Protein AF-0000000087418836 (afdb_homodimer)

Organism: NCBI:txid2527985

pLDDT: mean 93.69, std 7.52, range [52.0, 98.75]

Sequence (264 aa):
MANRLEHANLTVPDIDATVRFLRTAFPEFIVRGEGIQNGDRWLHVGSDDSYIALNESSEGYSENGPLNHLGFAVDDVSAVVSRLLEAGYREGFIAPEHPHRRRKYFFDADGIEWEFVEYASGDPAQRNDYSLMANRLEHANLTVPDIDATVRFLRTAFPEFIVRGEGIQNGDRWLHVGSDDSYIALNESSEGYSENGPLNHLGFAVDDVSAVVSRLLEAGYREGFIAPEHPHRRRKYFFDADGIEWEFVEYASGDPAQRNDYSL

Radius of gyration: 17.7 Å; Cα contacts (8 Å, |Δi|>4): 591; chains: 2; bounding box: 46×46×38 Å

Nearest PDB structures (foldseek):
  2p7q-assembly4_C-2  TM=7.861E-01  e=1.962E-07  Listeria monocytogenes EGD-e
  1lqp-assembly1_B  TM=7.925E-01  e=3.488E-07  Pseudomonas aeruginosa
  5ump-assembly1_B  TM=7.050E-01  e=1.176E-07  Streptomyces sp. CB03234
  3g12-assembly1_B  TM=7.264E-01  e=8.008E-07  Bdellovibrio bacteriovorus HD100
  5ujp-assembly1_B  TM=7.322E-01  e=1.175E-06  Streptomyces sp. CB03234

Foldseek 3Di:
DDDDDAEEEDEFQDPVQVQVLVCLLPVPKDWPDWDDDPRWIWTWIGDPRHTYIYIHDPPPDDPDDDDQAEEDEDADVPSSVVSCVVVPWDWDDQDDDAPFKHKTWTATPRGHIYIYMYGNDPDPCRVVDPPD/DDDDDAEEEDEFQDPVQVQVLVCLLPVPKDWPDWDDDPRWIWTWIGDPRHTYIYIHDPPPDDPDDDDQAEEDEDADVPSSVVSCVVVPWDWDDQDDDAPFKHKTWTATPRGHIYIYMYGNDPDPCRVVDPPD

InterPro domains:
  IPR004360 Glyoxalase/fosfomycin resistance/dioxygenase domain [PF00903] (4-116)
  IPR029068 Glyoxalase/Bleomycin resistance protein/Dihydroxybiphenyl dioxygenase [G3DSA:3.10.180.10] (1-127)
  IPR029068 Glyoxalase/Bleomycin resistance protein/Dihydroxybiphenyl dioxygenase [SSF54593] (1-123)
  IPR037523 Vicinal oxygen chelate (VOC), core domain [PS51819] (4-119)

Solvent-accessible surface area (backbone atoms only — not comparable to full-atom values): 14125 Å² total; per-residue (Å²): 123,80,67,35,55,25,34,42,32,32,46,33,64,50,55,65,50,46,48,51,45,50,35,48,52,33,72,83,43,38,78,65,44,70,52,73,56,97,88,27,45,37,39,32,37,28,58,92,75,24,37,42,36,38,32,40,36,62,75,84,62,31,85,55,30,32,59,60,33,41,30,29,40,36,81,52,49,67,59,30,50,51,41,32,46,74,73,66,45,49,71,49,68,82,58,76,88,50,95,31,42,50,59,46,28,30,43,40,85,77,66,50,36,36,34,39,34,21,63,73,46,90,47,56,73,58,56,57,58,72,87,119,121,80,66,34,53,24,34,42,32,34,45,34,66,51,57,66,50,48,48,50,46,50,36,48,52,33,73,83,42,39,77,66,42,69,50,72,56,98,87,28,46,35,38,32,38,28,57,92,75,24,36,40,36,37,32,42,37,63,78,84,64,31,85,54,29,33,58,60,34,44,30,28,41,36,80,53,49,68,58,31,49,50,41,32,46,74,70,66,47,49,74,49,69,82,58,75,89,49,95,30,39,48,58,46,28,32,42,41,85,80,66,50,36,37,35,40,33,21,63,73,47,91,46,58,74,57,57,56,58,72,87,118

Structure (mmCIF, N/CA/C/O backbone):
data_AF-0000000087418836-model_v1
#
loop_
_entity.id
_entity.type
_entity.pdbx_description
1 polymer 'Glyoxalase/Bleomycin resistance protein/Dioxygenase superfamily protein'
#
loop_
_atom_site.group_PDB
_atom_site.id
_atom_site.type_symbol
_atom_site.label_atom_id
_atom_site.label_alt_id
_atom_site.label_comp_id
_atom_site.label_asym_id
_atom_site.label_entity_id
_atom_site.label_seq_id
_atom_site.pdbx_PDB_ins_code
_atom_site.Cartn_x
_atom_site.Cartn_y
_atom_site.Cartn_z
_atom_site.occupancy
_atom_site.B_iso_or_equiv
_atom_site.auth_seq_id
_atom_site.auth_comp_id
_atom_site.auth_asym_id
_atom_site.auth_atom_id
_atom_site.pdbx_PDB_model_num
ATOM 1 N N . MET A 1 1 ? 2.51 1.774 19.266 1 52 1 MET A N 1
ATOM 2 C CA . MET A 1 1 ? 2.004 1.002 18.141 1 52 1 MET A CA 1
ATOM 3 C C . MET A 1 1 ? 2.58 1.521 16.828 1 52 1 MET A C 1
ATOM 5 O O . MET A 1 1 ? 2.824 2.721 16.672 1 52 1 MET A O 1
ATOM 9 N N . ALA A 1 2 ? 3.275 0.682 16 1 64.88 2 ALA A N 1
ATOM 10 C CA . ALA A 1 2 ? 4.148 1.114 14.906 1 64.88 2 ALA A CA 1
ATOM 11 C C . ALA A 1 2 ? 3.338 1.587 13.711 1 64.88 2 ALA A C 1
ATOM 13 O O . ALA A 1 2 ? 2.301 1.004 13.383 1 64.88 2 ALA A O 1
ATOM 14 N N . ASN A 1 3 ? 3.518 2.758 13.305 1 89.94 3 ASN A N 1
ATOM 15 C CA . ASN A 1 3 ? 2.992 3.268 12.039 1 89.94 3 ASN A CA 1
ATOM 16 C C . ASN A 1 3 ? 3.174 2.262 10.906 1 89.94 3 ASN A C 1
ATOM 18 O O . ASN A 1 3 ? 4.234 1.648 10.781 1 89.94 3 ASN A O 1
ATOM 22 N N . ARG A 1 4 ? 2.102 1.957 10.227 1 94.69 4 ARG A N 1
ATOM 23 C CA . ARG A 1 4 ? 2.191 0.925 9.195 1 94.69 4 ARG A CA 1
ATOM 24 C C . ARG A 1 4 ? 1.395 1.316 7.957 1 94.69 4 ARG A C 1
ATOM 26 O O . ARG A 1 4 ? 0.357 1.974 8.062 1 94.69 4 ARG A O 1
ATOM 33 N N . LEU A 1 5 ? 1.891 0.892 6.801 1 97.94 5 LEU A N 1
ATOM 34 C CA . LEU A 1 5 ? 1.085 0.978 5.59 1 97.94 5 LEU A CA 1
ATOM 35 C C . LEU A 1 5 ? -0.162 0.107 5.703 1 97.94 5 LEU A C 1
ATOM 37 O O . LEU A 1 5 ? -0.064 -1.121 5.762 1 97.94 5 LEU A O 1
ATOM 41 N N . GLU A 1 6 ? -1.284 0.747 5.754 1 97.69 6 GLU A N 1
ATOM 42 C CA . GLU A 1 6 ? -2.52 0.029 6.059 1 97.69 6 GLU A CA 1
ATOM 43 C C . GLU A 1 6 ? -3.287 -0.312 4.785 1 97.69 6 GLU A C 1
ATOM 45 O O . GLU A 1 6 ? -3.875 -1.391 4.676 1 97.69 6 GLU A O 1
ATOM 50 N N . HIS A 1 7 ? -3.383 0.679 3.842 1 98.56 7 HIS A N 1
ATOM 51 C CA . HIS A 1 7 ? -4.199 0.426 2.66 1 98.56 7 HIS A CA 1
ATOM 52 C C . HIS A 1 7 ? -3.684 1.207 1.456 1 98.56 7 HIS A C 1
ATOM 54 O O . HIS A 1 7 ? -2.863 2.115 1.604 1 98.56 7 HIS A O 1
ATOM 60 N N . ALA A 1 8 ? -4.113 0.777 0.32 1 98.38 8 ALA A N 1
ATOM 61 C CA . ALA A 1 8 ? -4.023 1.509 -0.941 1 98.38 8 ALA A CA 1
ATOM 62 C C . ALA A 1 8 ? -5.41 1.749 -1.536 1 98.38 8 ALA A C 1
ATOM 64 O O . ALA A 1 8 ? -6.27 0.866 -1.5 1 98.38 8 ALA A O 1
ATOM 65 N N . ASN A 1 9 ? -5.574 2.938 -2 1 97.5 9 ASN A N 1
ATOM 66 C CA . ASN A 1 9 ? -6.793 3.305 -2.711 1 97.5 9 ASN A CA 1
ATOM 67 C C . ASN A 1 9 ? -6.566 3.375 -4.219 1 97.5 9 ASN A C 1
ATOM 69 O O . ASN A 1 9 ? -5.695 4.113 -4.684 1 97.5 9 ASN A O 1
ATOM 73 N N . LEU A 1 10 ? -7.367 2.6 -4.941 1 96.56 10 LEU A N 1
ATOM 74 C CA . LEU A 1 10 ? -7.188 2.471 -6.383 1 96.56 10 LEU A CA 1
ATOM 75 C C . LEU A 1 10 ? -8.484 2.785 -7.121 1 96.56 10 LEU A C 1
ATOM 77 O O . LEU A 1 10 ? -9.578 2.506 -6.617 1 96.56 10 LEU A O 1
ATOM 81 N N . THR A 1 11 ? -8.328 3.32 -8.305 1 95.31 11 THR A N 1
ATOM 82 C CA . THR A 1 11 ? -9.414 3.361 -9.273 1 95.31 11 THR A CA 1
ATOM 83 C C . THR A 1 11 ? -9.211 2.307 -10.359 1 95.31 11 THR A C 1
ATOM 85 O O . THR A 1 11 ? -8.156 2.252 -10.992 1 95.31 11 THR A O 1
ATOM 88 N N . VAL A 1 12 ? -10.211 1.487 -10.531 1 95.38 12 VAL A N 1
ATOM 89 C CA . VAL A 1 12 ? -10.109 0.379 -11.477 1 95.38 12 VAL A CA 1
ATOM 90 C C . VAL A 1 12 ? -11.328 0.361 -12.391 1 95.38 12 VAL A C 1
ATOM 92 O O . VAL A 1 12 ? -12.383 0.887 -12.039 1 95.38 12 VAL A O 1
ATOM 95 N N . PRO A 1 13 ? -11.172 -0.252 -13.594 1 94.25 13 PRO A N 1
ATOM 96 C CA . PRO A 1 13 ? -12.328 -0.319 -14.484 1 94.25 13 PRO A CA 1
ATOM 97 C C . PRO A 1 13 ? -13.391 -1.304 -14.008 1 94.25 13 PRO A C 1
ATOM 99 O O . PRO A 1 13 ? -14.578 -1.111 -14.266 1 94.25 13 PRO A O 1
ATOM 102 N N . ASP A 1 14 ? -13.031 -2.383 -13.328 1 95.88 14 ASP A N 1
ATOM 103 C CA . ASP A 1 14 ? -13.938 -3.43 -12.859 1 95.88 14 ASP A CA 1
ATOM 104 C C . ASP A 1 14 ? -13.586 -3.861 -11.438 1 95.88 14 ASP A C 1
ATOM 106 O O . ASP A 1 14 ? -12.719 -4.719 -11.234 1 95.88 14 ASP A O 1
ATOM 110 N N . ILE A 1 15 ? -14.336 -3.4 -10.469 1 97.5 15 ILE A N 1
ATOM 111 C CA . ILE A 1 15 ? -14.07 -3.668 -9.055 1 97.5 15 ILE A CA 1
ATOM 112 C C . ILE A 1 15 ? -14.164 -5.168 -8.789 1 97.5 15 ILE A C 1
ATOM 114 O O . ILE A 1 15 ? -13.328 -5.734 -8.086 1 97.5 15 ILE A O 1
ATOM 118 N N . ASP A 1 16 ? -15.156 -5.777 -9.383 1 98.06 16 ASP A N 1
ATOM 119 C CA . ASP A 1 16 ? -15.398 -7.191 -9.102 1 98.06 16 ASP A CA 1
ATOM 120 C C . ASP A 1 16 ? -14.227 -8.047 -9.57 1 98.06 16 ASP A C 1
ATOM 122 O O . ASP A 1 16 ? -13.898 -9.062 -8.945 1 98.06 16 ASP A O 1
ATOM 126 N N . ALA A 1 17 ? -13.641 -7.641 -10.648 1 97.5 17 ALA A N 1
ATOM 127 C CA . ALA A 1 17 ? -12.477 -8.367 -11.148 1 97.5 17 ALA A CA 1
ATOM 128 C C . ALA A 1 17 ? -11.32 -8.32 -10.156 1 97.5 17 ALA A C 1
ATOM 130 O O . ALA A 1 17 ? -10.695 -9.336 -9.875 1 97.5 17 ALA A O 1
ATOM 131 N N . THR A 1 18 ? -11.039 -7.129 -9.609 1 97.75 18 THR A N 1
ATOM 132 C CA . THR A 1 18 ? -9.945 -6.98 -8.648 1 97.75 18 THR A CA 1
ATOM 133 C C . THR A 1 18 ? -10.281 -7.688 -7.34 1 97.75 18 THR A C 1
ATOM 135 O O . THR A 1 18 ? -9.414 -8.336 -6.742 1 97.75 18 THR A O 1
ATOM 138 N N .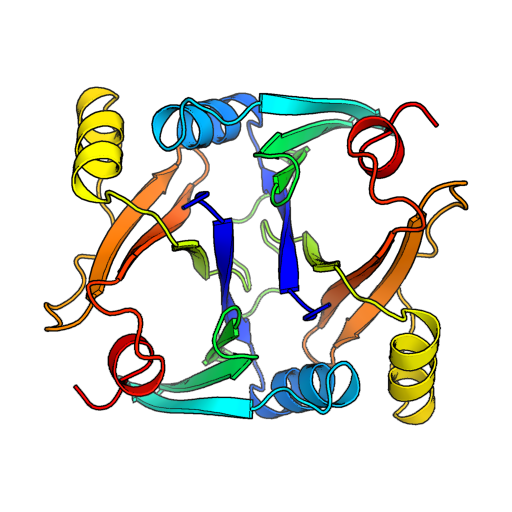 VAL A 1 19 ? -11.492 -7.629 -6.938 1 98.56 19 VAL A N 1
ATOM 139 C CA . VAL A 1 19 ? -11.93 -8.312 -5.723 1 98.56 19 VAL A CA 1
ATOM 140 C C . VAL A 1 19 ? -11.758 -9.82 -5.891 1 98.56 19 VAL A C 1
ATOM 142 O O . VAL A 1 19 ? -11.266 -10.5 -4.984 1 98.56 19 VAL A O 1
ATOM 145 N N . ARG A 1 20 ? -12.188 -10.336 -7.039 1 98.5 20 ARG A N 1
ATOM 146 C CA . ARG A 1 20 ? -12.039 -11.758 -7.305 1 98.5 20 ARG A CA 1
ATOM 147 C C . ARG A 1 20 ? -10.578 -12.188 -7.223 1 98.5 20 ARG A C 1
ATOM 149 O O . ARG A 1 20 ? -10.258 -13.227 -6.641 1 98.5 20 ARG A O 1
ATOM 156 N N . PHE A 1 21 ? -9.742 -11.398 -7.789 1 98.75 21 PHE A N 1
ATOM 157 C CA . PHE A 1 21 ? -8.312 -11.688 -7.727 1 98.75 21 PHE A CA 1
ATOM 158 C C . PHE A 1 21 ? -7.836 -11.758 -6.281 1 98.75 21 PHE A C 1
ATOM 160 O O . PHE A 1 21 ? -7.199 -12.727 -5.879 1 98.75 21 PHE A O 1
ATOM 167 N N . LEU A 1 22 ? -8.133 -10.711 -5.543 1 98.62 22 LEU A N 1
ATOM 168 C CA . LEU A 1 22 ? -7.641 -10.602 -4.172 1 98.62 22 LEU A CA 1
ATOM 169 C C . LEU A 1 22 ? -8.188 -11.727 -3.305 1 98.62 22 LEU A C 1
ATOM 171 O O . LEU A 1 22 ? -7.465 -12.305 -2.492 1 98.62 22 LEU A O 1
ATOM 175 N N . ARG A 1 23 ? -9.422 -12.078 -3.516 1 98.44 23 ARG A N 1
ATOM 176 C CA . ARG A 1 23 ? -10.016 -13.125 -2.689 1 98.44 23 ARG A CA 1
ATOM 177 C C . ARG A 1 23 ? -9.562 -14.508 -3.148 1 98.44 23 ARG A C 1
ATOM 179 O O . ARG A 1 23 ? -9.68 -15.484 -2.406 1 98.44 23 ARG A O 1
ATOM 186 N N . THR A 1 24 ? -9.172 -14.656 -4.387 1 98.62 24 THR A N 1
ATOM 187 C CA . THR A 1 24 ? -8.5 -15.883 -4.812 1 98.62 24 THR A CA 1
ATOM 188 C C . THR A 1 24 ? -7.16 -16.031 -4.105 1 98.62 24 THR A C 1
ATOM 190 O O . THR A 1 24 ? -6.84 -17.109 -3.6 1 98.62 24 THR A O 1
ATOM 193 N N . ALA A 1 25 ? -6.398 -14.953 -4.023 1 98.44 25 ALA A N 1
ATOM 194 C CA . ALA A 1 25 ? -5.105 -14.969 -3.344 1 98.44 25 ALA A CA 1
ATOM 195 C C . ALA A 1 25 ? -5.277 -15.164 -1.841 1 98.44 25 ALA A C 1
ATOM 197 O O . ALA A 1 25 ? -4.5 -15.891 -1.211 1 98.44 25 ALA A O 1
ATOM 198 N N . PHE A 1 26 ? -6.309 -14.469 -1.331 1 98.12 26 PHE A N 1
ATOM 199 C CA . PHE A 1 26 ? -6.578 -14.461 0.101 1 98.12 26 PHE A CA 1
ATOM 200 C C . PHE A 1 26 ? -8.031 -14.836 0.382 1 98.12 26 PHE A C 1
ATOM 202 O O . PHE A 1 26 ? -8.867 -13.969 0.618 1 98.12 26 PHE A O 1
ATOM 209 N N . PRO A 1 27 ? -8.289 -16.109 0.544 1 97.69 27 PRO A N 1
ATOM 210 C CA . PRO A 1 27 ? -9.68 -16.531 0.764 1 97.69 27 PRO A CA 1
ATOM 211 C C . PRO A 1 27 ? -10.266 -15.977 2.061 1 97.69 27 PRO A C 1
ATOM 213 O O . PRO A 1 27 ? -11.484 -15.93 2.215 1 97.69 27 PRO A O 1
ATOM 216 N N . GLU A 1 28 ? -9.445 -15.531 2.943 1 96.44 28 GLU A N 1
ATOM 217 C CA . GLU A 1 28 ? -9.906 -15.023 4.23 1 96.44 28 GLU A CA 1
ATOM 218 C C . GLU A 1 28 ? -10.328 -13.562 4.125 1 96.44 28 GLU A C 1
ATOM 220 O O . GLU A 1 28 ? -10.938 -13.016 5.047 1 96.44 28 GLU A O 1
ATOM 225 N N . PHE A 1 29 ? -9.992 -12.898 3.004 1 97.5 29 PHE A N 1
ATOM 226 C CA . PHE A 1 29 ? -10.383 -11.508 2.834 1 97.5 29 PHE A CA 1
ATOM 227 C C . PHE A 1 29 ? -11.898 -11.367 2.75 1 97.5 29 PHE A C 1
ATOM 229 O O . PHE A 1 29 ? -12.57 -12.195 2.135 1 97.5 29 PHE A O 1
ATOM 236 N N . ILE A 1 30 ? -12.344 -10.266 3.328 1 96.69 30 ILE A N 1
ATOM 237 C CA . ILE A 1 30 ? -13.773 -9.969 3.295 1 96.69 30 ILE A CA 1
ATOM 238 C C . ILE A 1 30 ? -14 -8.57 2.729 1 96.69 30 ILE A C 1
ATOM 240 O O . ILE A 1 30 ? -13.094 -7.734 2.738 1 96.69 30 ILE A O 1
ATOM 244 N N . VAL A 1 31 ? -15.219 -8.383 2.186 1 96.62 31 VAL A N 1
ATOM 245 C CA . VAL A 1 31 ? -15.656 -7.023 1.892 1 96.62 31 VAL A CA 1
ATOM 246 C C . VAL A 1 31 ? -16.047 -6.312 3.186 1 96.62 31 VAL A C 1
ATOM 248 O O . VAL A 1 31 ? -17.016 -6.703 3.848 1 96.62 31 VAL A O 1
ATOM 251 N N . ARG A 1 32 ? -15.312 -5.328 3.488 1 96.12 32 ARG A N 1
ATOM 252 C CA . ARG A 1 32 ? -15.516 -4.586 4.73 1 96.12 32 ARG A CA 1
ATOM 253 C C . ARG A 1 32 ? -16.656 -3.594 4.598 1 96.12 32 ARG A C 1
ATOM 255 O O . ARG A 1 32 ? -17.328 -3.271 5.582 1 96.12 32 ARG A O 1
ATOM 262 N N . GLY A 1 33 ? -16.766 -3.062 3.484 1 95.38 33 GLY A N 1
ATOM 263 C CA . GLY A 1 33 ? -17.766 -2.049 3.156 1 95.38 33 GLY A CA 1
ATOM 264 C C . GLY A 1 33 ? -17.812 -1.729 1.674 1 95.38 33 GLY A C 1
ATOM 265 O O . GLY A 1 33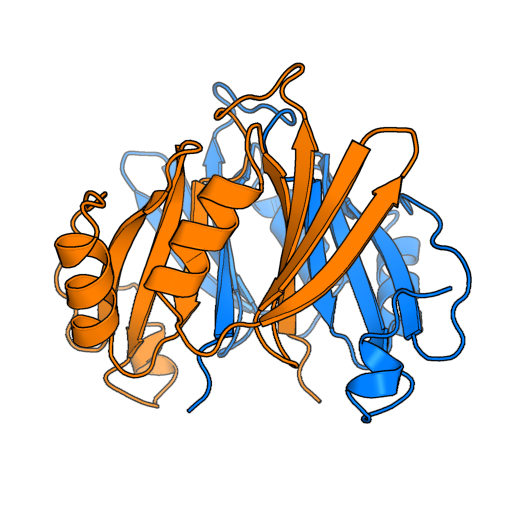 ? -16.859 -1.976 0.943 1 95.38 33 GLY A O 1
ATOM 266 N N . GLU A 1 34 ? -18.953 -1.302 1.247 1 96.69 34 GLU A N 1
ATOM 267 C CA . GLU A 1 34 ? -19.172 -0.917 -0.145 1 96.69 34 GLU A CA 1
ATOM 268 C C . GLU A 1 34 ? -20.328 0.059 -0.277 1 96.69 34 GLU A C 1
ATOM 270 O O . GLU A 1 34 ? -21.125 0.219 0.655 1 96.69 34 GLU A O 1
ATOM 275 N N . GLY A 1 35 ? -20.281 0.743 -1.403 1 95.94 35 GLY A N 1
ATOM 276 C CA . GLY A 1 35 ? -21.359 1.695 -1.649 1 95.94 35 GLY A CA 1
ATOM 277 C C . GLY A 1 35 ? -21.203 2.449 -2.955 1 95.94 35 GLY A C 1
ATOM 278 O O . GLY A 1 35 ? -20.453 2.021 -3.838 1 95.94 35 GLY A O 1
ATOM 279 N N . ILE A 1 36 ? -22.125 3.418 -3.098 1 94.06 36 ILE A N 1
ATOM 280 C CA . ILE A 1 36 ? -22.094 4.332 -4.234 1 94.06 36 ILE A CA 1
ATOM 281 C C . ILE A 1 36 ? -21.906 5.766 -3.742 1 94.06 36 ILE A C 1
ATOM 283 O O . ILE A 1 36 ? -22.547 6.18 -2.768 1 94.06 36 ILE A O 1
ATOM 287 N N . GLN A 1 37 ? -20.922 6.402 -4.297 1 87 37 GLN A N 1
ATOM 288 C CA . GLN A 1 37 ? -20.688 7.816 -4.023 1 87 37 GLN A CA 1
ATOM 289 C C . GLN A 1 37 ? -20.594 8.617 -5.316 1 87 37 GLN A C 1
ATOM 291 O O . GLN A 1 37 ? -19.75 8.328 -6.168 1 87 37 GLN A O 1
ATOM 296 N N . ASN A 1 38 ? -21.391 9.625 -5.469 1 87.19 38 ASN A N 1
ATOM 297 C CA . ASN A 1 38 ? -21.438 10.461 -6.664 1 87.19 38 ASN A CA 1
ATOM 298 C C . ASN A 1 38 ? -21.578 9.617 -7.93 1 87.19 38 ASN A C 1
ATOM 300 O O . ASN A 1 38 ? -20.891 9.859 -8.922 1 87.19 38 ASN A O 1
ATOM 304 N N . GLY A 1 39 ? -22.281 8.477 -7.852 1 88.06 39 GLY A N 1
ATOM 305 C CA . GLY A 1 39 ? -22.578 7.633 -9 1 88.06 39 GLY A CA 1
ATOM 306 C C . GLY A 1 39 ? -21.531 6.547 -9.227 1 88.06 39 GLY A C 1
ATOM 307 O O . GLY A 1 39 ? -21.719 5.672 -10.078 1 88.06 39 GLY A O 1
ATOM 308 N N . ASP A 1 40 ? -20.516 6.637 -8.453 1 91.06 40 ASP A N 1
ATOM 309 C CA . ASP A 1 40 ? -19.453 5.66 -8.648 1 91.06 40 ASP A CA 1
ATOM 310 C C . ASP A 1 40 ? -19.438 4.629 -7.523 1 91.06 40 ASP A C 1
ATOM 312 O O . ASP A 1 40 ? -19.594 4.98 -6.352 1 91.06 40 ASP A O 1
ATOM 316 N N . ARG A 1 41 ? -19.281 3.422 -7.895 1 96.69 41 ARG A N 1
ATOM 317 C CA . ARG A 1 41 ? -19.203 2.324 -6.934 1 96.69 41 ARG A CA 1
ATOM 318 C C . ARG A 1 41 ? -17.859 2.322 -6.219 1 96.69 41 ARG A C 1
ATOM 320 O O . ARG A 1 41 ? -16.812 2.549 -6.844 1 96.69 41 ARG A O 1
ATOM 327 N N . TRP A 1 42 ? -17.875 2.076 -4.91 1 97.44 42 TRP A N 1
ATOM 328 C CA . TRP A 1 42 ? -16.656 1.86 -4.145 1 97.44 42 TRP A CA 1
ATOM 329 C C . TRP A 1 42 ? -16.781 0.619 -3.266 1 97.44 42 TRP A C 1
ATOM 331 O O . TRP A 1 42 ? -17.891 0.182 -2.945 1 97.44 42 TRP A O 1
ATOM 341 N N . LEU A 1 43 ? -15.641 0.023 -2.934 1 98 43 LEU A N 1
ATOM 342 C CA . LEU A 1 43 ? -15.594 -1.199 -2.139 1 98 43 LEU A CA 1
ATOM 343 C C . LEU A 1 43 ? -14.258 -1.342 -1.427 1 98 43 LEU A C 1
ATOM 345 O O . LEU A 1 43 ? -13.203 -1.081 -2.018 1 98 43 LEU A O 1
ATOM 349 N N . HIS A 1 44 ? -14.305 -1.647 -0.09 1 98.38 44 HIS A N 1
ATOM 350 C CA . HIS A 1 44 ? -13.109 -2 0.675 1 98.38 44 HIS A CA 1
ATOM 351 C C . HIS A 1 44 ? -13.039 -3.504 0.922 1 98.38 44 HIS A C 1
ATOM 353 O O . HIS A 1 44 ? -13.984 -4.098 1.443 1 98.38 44 HIS A O 1
ATOM 359 N N . VAL A 1 45 ? -11.914 -4.086 0.526 1 98.44 45 VAL A N 1
ATOM 360 C CA . VAL A 1 45 ? -11.766 -5.531 0.674 1 98.44 45 VAL A CA 1
ATOM 361 C C . VAL A 1 45 ? -10.445 -5.84 1.387 1 98.44 45 VAL A C 1
ATOM 363 O O . VAL A 1 45 ? -9.414 -5.246 1.081 1 98.44 45 VAL A O 1
ATOM 366 N N . GLY A 1 46 ? -10.438 -6.688 2.332 1 97.56 46 GLY A N 1
ATOM 367 C CA . GLY A 1 46 ? -9.242 -7.066 3.068 1 97.56 46 GLY A CA 1
ATOM 368 C C . GLY A 1 46 ? -9.539 -7.668 4.426 1 97.56 46 GLY A C 1
ATOM 369 O O . GLY A 1 46 ? -10.539 -8.367 4.59 1 97.56 46 GLY A O 1
ATOM 370 N N . SER A 1 47 ? -8.609 -7.562 5.324 1 96.25 47 SER A N 1
ATOM 371 C CA . SER A 1 47 ? -8.75 -7.984 6.715 1 96.25 47 SER A CA 1
ATOM 372 C C . SER A 1 47 ? -9.109 -6.805 7.613 1 96.25 47 SER A C 1
ATOM 374 O O . SER A 1 47 ? -9.398 -5.711 7.125 1 96.25 47 SER A O 1
ATOM 376 N N . ASP A 1 48 ? -9.125 -7.043 8.906 1 93.62 48 ASP A N 1
ATOM 377 C CA . ASP A 1 48 ? -9.391 -5.965 9.852 1 93.62 48 ASP A CA 1
ATOM 378 C C . ASP A 1 48 ? -8.219 -4.98 9.898 1 93.62 48 ASP A C 1
ATOM 380 O O . ASP A 1 48 ? -8.398 -3.814 10.258 1 93.62 48 ASP A O 1
ATOM 384 N N . ASP A 1 49 ? -7.078 -5.43 9.453 1 91.38 49 ASP A N 1
ATOM 385 C CA . ASP A 1 49 ? -5.871 -4.648 9.711 1 91.38 49 ASP A CA 1
ATOM 386 C C . ASP A 1 49 ? -5.324 -4.039 8.422 1 91.38 49 ASP A C 1
ATOM 388 O O . ASP A 1 49 ? -4.531 -3.098 8.461 1 91.38 49 ASP A O 1
ATOM 392 N N . SER A 1 50 ? -5.637 -4.613 7.332 1 95.44 50 SER A N 1
ATOM 393 C CA . SER A 1 50 ? -5.184 -4.145 6.027 1 95.44 50 SER A CA 1
ATOM 394 C C . SER A 1 50 ? -6.246 -4.371 4.957 1 95.44 50 SER A C 1
ATOM 396 O O . SER A 1 50 ? -6.938 -5.395 4.969 1 95.44 50 SER A O 1
ATOM 398 N N . TYR A 1 51 ? -6.32 -3.385 4.02 1 97.81 51 TYR A N 1
ATOM 399 C CA . TYR A 1 51 ? -7.348 -3.527 2.994 1 97.81 51 TYR A CA 1
ATOM 400 C C . TYR A 1 51 ? -6.969 -2.758 1.734 1 97.81 51 TYR A C 1
ATOM 402 O O . TYR A 1 51 ? -6.02 -1.971 1.742 1 97.81 51 TYR A O 1
ATOM 410 N N . ILE A 1 52 ? -7.617 -3.102 0.691 1 98.69 52 ILE A N 1
ATOM 411 C CA . ILE A 1 52 ? -7.574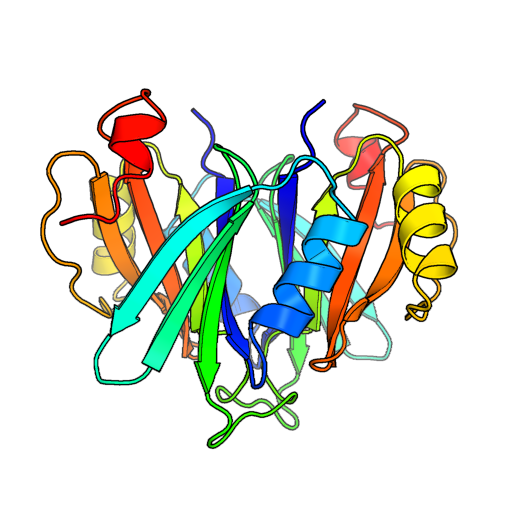 -2.367 -0.568 1 98.69 52 ILE A CA 1
ATOM 412 C C . ILE A 1 52 ? -8.898 -1.647 -0.792 1 98.69 52 ILE A C 1
ATOM 414 O O . ILE A 1 52 ? -9.969 -2.264 -0.726 1 98.69 52 ILE A O 1
ATOM 418 N N . ALA A 1 53 ? -8.797 -0.323 -0.927 1 98.44 53 ALA A N 1
ATOM 419 C CA . ALA A 1 53 ? -9.953 0.493 -1.29 1 98.44 53 ALA A CA 1
ATOM 420 C C . ALA A 1 53 ? -10.062 0.644 -2.805 1 98.44 53 ALA A C 1
ATOM 422 O O . ALA A 1 53 ? -9.094 1.026 -3.469 1 98.44 53 ALA A O 1
ATOM 423 N N . LEU A 1 54 ? -11.234 0.356 -3.33 1 97.62 54 LEU A N 1
ATOM 424 C CA . LEU A 1 54 ? -11.438 0.363 -4.773 1 97.62 54 LEU A CA 1
ATOM 425 C C . LEU A 1 54 ? -12.539 1.339 -5.16 1 97.62 54 LEU A C 1
ATOM 427 O O . LEU A 1 54 ? -13.586 1.388 -4.512 1 97.62 54 LEU A O 1
ATOM 431 N N . ASN A 1 55 ? -12.234 2.092 -6.125 1 96.31 55 ASN A N 1
ATOM 432 C CA . ASN A 1 55 ? -13.211 2.934 -6.812 1 96.31 55 ASN A CA 1
ATOM 433 C C . ASN A 1 55 ? -13.375 2.523 -8.273 1 96.31 55 ASN A C 1
ATOM 435 O O . ASN A 1 55 ? -12.383 2.258 -8.961 1 96.31 55 ASN A O 1
ATOM 439 N N . GLU A 1 56 ? -14.641 2.502 -8.719 1 95.44 56 GLU A N 1
ATOM 440 C CA . GLU A 1 56 ? -14.891 2.035 -10.078 1 95.44 56 GLU A CA 1
ATOM 441 C C . GLU A 1 56 ? -14.992 3.205 -11.055 1 95.44 56 GLU A C 1
ATOM 443 O O . GLU A 1 56 ? -15.844 4.078 -10.891 1 95.44 56 GLU A O 1
ATOM 448 N N . SER A 1 57 ? -14.109 3.154 -11.945 1 91.12 57 SER A N 1
ATOM 449 C CA . SER A 1 57 ? -14.18 4.102 -13.055 1 91.12 57 SER A CA 1
ATOM 450 C C . SER A 1 57 ? -13.383 3.602 -14.258 1 91.12 57 SER A C 1
ATOM 452 O O . SER A 1 57 ? -12.25 3.131 -14.109 1 91.12 57 SER A O 1
ATOM 454 N N . SER A 1 58 ? -14.078 3.686 -15.32 1 77.38 58 SER A N 1
ATOM 455 C CA . SER A 1 58 ? -13.344 3.35 -16.531 1 77.38 58 SER A CA 1
ATOM 456 C C . SER A 1 58 ? -12.805 4.602 -17.219 1 77.38 58 SER A C 1
ATOM 458 O O . SER A 1 58 ? -11.938 4.516 -18.094 1 77.38 58 SER A O 1
ATOM 460 N N . GLU A 1 59 ? -13.305 5.66 -16.828 1 77.25 59 GLU A N 1
ATOM 461 C CA . GLU A 1 59 ? -12.883 6.898 -17.484 1 77.25 59 GLU A CA 1
ATOM 462 C C . GLU A 1 59 ? -11.477 7.297 -17.047 1 77.25 59 GLU A C 1
ATOM 464 O O . GLU A 1 59 ? -11.18 7.367 -15.852 1 77.25 59 GLU A O 1
ATOM 469 N N . GLY A 1 60 ? -10.727 7.406 -18.141 1 67.12 60 GLY A N 1
ATOM 470 C CA . GLY A 1 60 ? -9.391 7.914 -17.875 1 67.12 60 GLY A CA 1
ATOM 471 C C . GLY A 1 60 ? -8.492 6.906 -17.172 1 67.12 60 GLY A C 1
ATOM 472 O O . GLY A 1 60 ? -7.445 7.266 -16.641 1 67.12 60 GLY A O 1
ATOM 473 N N . TYR A 1 61 ? -9.008 5.711 -17 1 75.62 61 TYR A N 1
ATOM 474 C CA . TYR A 1 61 ? -8.148 4.703 -16.391 1 75.62 61 TYR A CA 1
ATOM 475 C C . TYR A 1 61 ? -6.898 4.469 -17.219 1 75.62 61 TYR A C 1
ATOM 477 O O . TYR A 1 61 ? -6.977 4.367 -18.453 1 75.62 61 TYR A O 1
ATOM 485 N N . SER A 1 62 ? -5.789 4.664 -16.531 1 74.94 62 SER A N 1
ATOM 486 C CA . SER A 1 62 ? -4.504 4.309 -17.125 1 74.94 62 SER A CA 1
ATOM 487 C C . SER A 1 62 ? -3.719 3.365 -16.219 1 74.94 62 SER A C 1
ATOM 489 O O . SER A 1 62 ? -3.691 3.545 -14.992 1 74.94 62 SER A O 1
ATOM 491 N N . GLU A 1 63 ? -3.209 2.49 -16.984 1 70.19 63 GLU A N 1
ATOM 492 C CA . GLU A 1 63 ? -2.322 1.591 -16.25 1 70.19 63 GLU A CA 1
ATOM 493 C C . GLU A 1 63 ? -0.982 2.256 -15.961 1 70.19 63 GLU A C 1
ATOM 495 O O . GLU A 1 63 ? -0.205 1.764 -15.141 1 70.19 63 GLU A O 1
ATOM 500 N N . ASN A 1 64 ? -0.986 3.422 -16.703 1 74.44 64 ASN A N 1
ATOM 501 C CA . ASN A 1 64 ? 0.272 4.148 -16.562 1 74.44 64 ASN A CA 1
ATOM 502 C C . ASN A 1 64 ? 0.224 5.141 -15.414 1 74.44 64 ASN A C 1
ATOM 504 O O . ASN A 1 64 ? -0.75 5.883 -15.266 1 74.44 64 ASN A O 1
ATOM 508 N N . GLY A 1 65 ? 0.98 4.969 -14.43 1 80.94 65 GLY A N 1
ATOM 509 C CA . GLY A 1 65 ? 1.085 5.828 -13.266 1 80.94 65 GLY A CA 1
ATOM 510 C C . GLY A 1 65 ? 2.227 5.445 -12.344 1 80.94 65 GLY A C 1
ATOM 511 O O . GLY A 1 65 ? 3.098 4.656 -12.719 1 80.94 65 GLY A O 1
ATOM 512 N N . PRO A 1 66 ? 2.133 6.125 -11.242 1 90.25 66 PRO A N 1
ATOM 513 C CA . PRO A 1 66 ? 3.301 5.918 -10.383 1 90.25 66 PRO A CA 1
ATOM 514 C C . PRO A 1 66 ? 3.344 4.52 -9.773 1 90.25 66 PRO A C 1
ATOM 516 O O . PRO A 1 66 ? 4.41 4.055 -9.359 1 90.25 66 PRO A O 1
ATOM 519 N N . LEU A 1 67 ? 2.234 3.865 -9.711 1 94.69 67 LEU A N 1
ATOM 520 C CA . LEU A 1 67 ? 2.193 2.582 -9.016 1 94.69 67 LEU A CA 1
ATOM 521 C C . LEU A 1 67 ? 2.748 1.471 -9.898 1 94.69 67 LEU A C 1
ATOM 523 O O . LEU A 1 67 ? 2.217 1.208 -10.984 1 94.69 67 LEU A O 1
ATOM 527 N N . ASN A 1 68 ? 3.744 0.843 -9.445 1 94.5 68 ASN A N 1
ATOM 528 C CA . ASN A 1 68 ? 4.262 -0.336 -10.133 1 94.5 68 ASN A CA 1
ATOM 529 C C . ASN A 1 68 ? 3.605 -1.615 -9.625 1 94.5 68 ASN A C 1
ATOM 531 O O . ASN A 1 68 ? 3.16 -2.449 -10.414 1 94.5 68 ASN A O 1
ATOM 535 N N . HIS A 1 69 ? 3.654 -1.801 -8.32 1 96.75 69 HIS A N 1
ATOM 536 C CA . HIS A 1 69 ? 2.963 -2.943 -7.73 1 96.75 69 HIS A CA 1
ATOM 537 C C . HIS A 1 69 ? 2.713 -2.73 -6.242 1 96.75 69 HIS A C 1
ATOM 539 O O . HIS A 1 69 ? 3.271 -1.812 -5.637 1 96.75 69 HIS A O 1
ATOM 545 N N . LEU A 1 70 ? 1.795 -3.523 -5.707 1 98.25 70 LEU A N 1
ATOM 546 C CA . LEU A 1 70 ? 1.562 -3.643 -4.27 1 98.25 70 LEU A CA 1
ATOM 547 C C . LEU A 1 70 ? 2.066 -4.984 -3.75 1 98.25 70 LEU A C 1
ATOM 549 O O . LEU A 1 70 ? 1.886 -6.016 -4.402 1 98.25 70 LEU A O 1
ATOM 553 N N . GLY A 1 71 ? 2.734 -4.945 -2.57 1 98.5 71 GLY A N 1
ATOM 554 C CA . GLY A 1 71 ? 3.338 -6.152 -2.025 1 98.5 71 GLY A CA 1
ATOM 555 C C . GLY A 1 71 ? 2.707 -6.598 -0.721 1 98.5 71 GLY A C 1
ATOM 556 O O . GLY A 1 71 ? 2.602 -5.812 0.224 1 98.5 71 GLY A O 1
ATOM 557 N N . PHE A 1 72 ? 2.34 -7.852 -0.671 1 98.56 72 PHE A N 1
ATOM 558 C CA . PHE A 1 72 ? 1.828 -8.477 0.542 1 98.56 72 PHE A CA 1
ATOM 559 C C . PHE A 1 72 ? 2.859 -9.43 1.138 1 98.56 72 PHE A C 1
ATOM 561 O O . PHE A 1 72 ? 3.436 -10.25 0.426 1 98.56 72 PHE A O 1
ATOM 568 N N . ALA A 1 73 ? 3.119 -9.227 2.381 1 97.5 73 ALA A N 1
ATOM 569 C CA . ALA A 1 73 ? 3.807 -10.289 3.111 1 97.5 73 ALA A CA 1
ATOM 570 C C . ALA A 1 73 ? 2.848 -11.422 3.461 1 97.5 73 ALA A C 1
ATOM 572 O O . ALA A 1 73 ? 1.776 -11.188 4.023 1 97.5 73 ALA A O 1
ATOM 573 N N . VAL A 1 74 ? 3.246 -12.664 3.092 1 97.62 74 VAL A N 1
ATOM 574 C CA . VAL A 1 74 ? 2.346 -13.797 3.277 1 97.62 7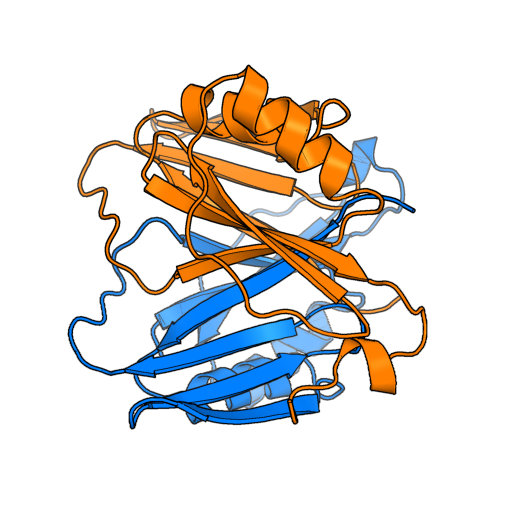4 VAL A CA 1
ATOM 575 C C . VAL A 1 74 ? 3.07 -14.914 4.023 1 97.62 74 VAL A C 1
ATOM 577 O O . VAL A 1 74 ? 4.301 -14.984 4.004 1 97.62 74 VAL A O 1
ATOM 580 N N . ASP A 1 75 ? 2.287 -15.797 4.598 1 95.88 75 ASP A N 1
ATOM 581 C CA . ASP A 1 75 ? 2.846 -16.922 5.355 1 95.88 75 ASP A CA 1
ATOM 582 C C . ASP A 1 75 ? 3.227 -18.062 4.434 1 95.88 75 ASP A C 1
ATOM 584 O O . ASP A 1 75 ? 4.148 -18.828 4.734 1 95.88 75 ASP A O 1
ATOM 588 N N . ASP A 1 76 ? 2.477 -18.25 3.35 1 97.06 76 ASP A N 1
ATOM 589 C CA . ASP A 1 76 ? 2.643 -19.359 2.434 1 97.06 76 ASP A CA 1
ATOM 590 C C . ASP A 1 76 ? 2.432 -18.922 0.985 1 97.06 76 ASP A C 1
ATOM 592 O O . ASP A 1 76 ? 1.323 -19.031 0.455 1 97.06 76 ASP A O 1
ATOM 596 N N . VAL A 1 77 ? 3.555 -18.625 0.358 1 97.81 77 VAL A N 1
ATOM 597 C CA . VAL 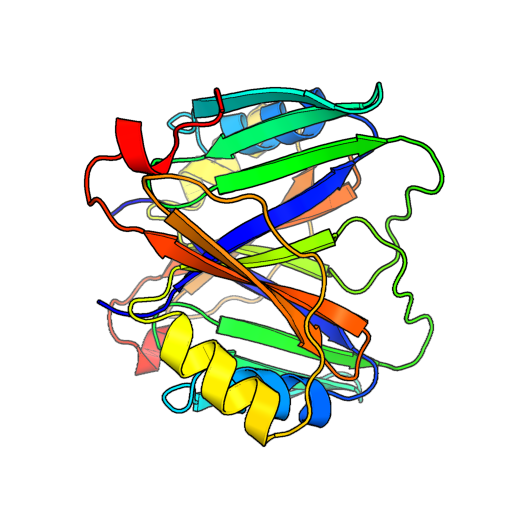A 1 77 ? 3.467 -18.078 -0.994 1 97.81 77 VAL A CA 1
ATOM 598 C C . VAL A 1 77 ? 3.074 -19.188 -1.97 1 97.81 77 VAL A C 1
ATOM 600 O O . VAL A 1 77 ? 2.379 -18.938 -2.957 1 97.81 77 VAL A O 1
ATOM 603 N N . SER A 1 78 ? 3.475 -20.422 -1.706 1 97.88 78 SER A N 1
ATOM 604 C CA . SER A 1 78 ? 3.121 -21.531 -2.58 1 97.88 78 SER A CA 1
ATOM 605 C C . SER A 1 78 ? 1.61 -21.734 -2.648 1 97.88 78 SER A C 1
ATOM 607 O O . SER A 1 78 ? 1.064 -22.031 -3.713 1 97.88 78 SER A O 1
ATOM 609 N N . ALA A 1 79 ? 0.95 -21.547 -1.544 1 98.25 79 ALA A N 1
ATOM 610 C CA . ALA A 1 79 ? -0.506 -21.672 -1.513 1 98.25 79 ALA A CA 1
ATOM 611 C C . ALA A 1 79 ? -1.163 -20.562 -2.336 1 98.25 79 ALA A C 1
ATOM 613 O O . ALA A 1 79 ? -2.117 -20.828 -3.076 1 98.25 79 ALA A O 1
ATOM 614 N N . VAL A 1 80 ? -0.671 -19.359 -2.205 1 98.38 80 VAL A N 1
ATOM 615 C CA . VAL A 1 80 ? -1.192 -18.234 -2.975 1 98.38 80 VAL A CA 1
ATOM 616 C C . VAL A 1 80 ? -1.021 -18.5 -4.469 1 98.38 80 VAL A C 1
ATOM 618 O O . VAL A 1 80 ? -1.968 -18.359 -5.242 1 98.38 80 VAL A O 1
ATOM 621 N N . VAL A 1 81 ? 0.164 -18.953 -4.855 1 98.06 81 VAL A N 1
ATOM 622 C CA . VAL A 1 81 ? 0.494 -19.234 -6.25 1 98.06 81 VAL A CA 1
ATOM 623 C C . VAL A 1 81 ? -0.424 -20.312 -6.797 1 98.06 81 VAL A C 1
ATOM 625 O O . VAL A 1 81 ? -0.987 -20.188 -7.883 1 98.06 81 VAL A O 1
ATOM 628 N N . SER A 1 82 ? -0.561 -21.328 -6.023 1 98.5 82 SER A N 1
ATOM 629 C CA . SER A 1 82 ? -1.416 -22.422 -6.449 1 98.5 82 SER A CA 1
ATOM 630 C C . SER A 1 82 ? -2.84 -21.953 -6.715 1 98.5 82 SER A C 1
ATOM 632 O O . SER A 1 82 ? -3.422 -22.266 -7.758 1 98.5 82 SER A O 1
ATOM 634 N N . ARG A 1 83 ? -3.41 -21.172 -5.816 1 98.69 83 ARG A N 1
ATOM 635 C CA . ARG A 1 83 ? -4.773 -20.672 -5.973 1 98.69 83 ARG A CA 1
ATOM 636 C C . ARG A 1 83 ? -4.898 -19.797 -7.211 1 98.69 83 ARG A C 1
ATOM 638 O O . ARG A 1 83 ? -5.859 -19.922 -7.973 1 98.69 83 ARG A O 1
ATOM 645 N N . LEU A 1 84 ? -3.949 -18.953 -7.43 1 98.69 84 LEU A N 1
ATOM 646 C CA . LEU A 1 84 ? -4.023 -18 -8.531 1 98.69 84 LEU A CA 1
ATOM 647 C C . LEU A 1 84 ? -3.842 -18.703 -9.875 1 98.69 84 LEU A C 1
ATOM 649 O O . LEU A 1 84 ? -4.543 -18.406 -10.844 1 98.69 84 LEU A O 1
ATOM 653 N N . LEU A 1 85 ? -2.949 -19.641 -9.898 1 98.31 85 LEU A N 1
ATOM 654 C CA . LEU A 1 85 ? -2.75 -20.406 -11.125 1 98.31 85 LEU A CA 1
ATOM 655 C C . LEU A 1 85 ? -3.977 -21.25 -11.445 1 98.31 85 LEU A C 1
ATOM 657 O O . LEU A 1 85 ? -4.406 -21.312 -12.602 1 98.31 85 LEU A O 1
ATOM 661 N N . GLU A 1 86 ? -4.5 -21.891 -10.469 1 98.44 86 GLU A N 1
ATOM 662 C CA . GLU A 1 86 ? -5.695 -22.703 -10.656 1 98.44 86 GLU A CA 1
ATOM 663 C C . GLU A 1 86 ? -6.855 -21.875 -11.188 1 98.44 86 GLU A C 1
ATOM 665 O O . GLU A 1 86 ? -7.672 -22.359 -11.977 1 98.44 86 GLU A O 1
ATOM 670 N N . ALA A 1 87 ? -6.898 -20.672 -10.758 1 98.38 87 ALA A N 1
ATOM 671 C CA . ALA A 1 87 ? -7.977 -19.766 -11.164 1 98.38 87 ALA A CA 1
ATOM 672 C C . ALA A 1 87 ? -7.684 -19.141 -12.523 1 98.38 87 ALA A C 1
ATOM 674 O O . ALA A 1 87 ? -8.5 -18.406 -13.062 1 98.38 87 ALA A O 1
ATOM 675 N N . GLY A 1 88 ? -6.441 -19.328 -13.031 1 97.88 88 GLY A N 1
ATOM 676 C CA . GLY A 1 88 ? -6.145 -18.922 -14.391 1 97.88 88 GLY A CA 1
ATOM 677 C C . GLY A 1 88 ? -5.371 -17.609 -14.469 1 97.88 88 GLY A C 1
ATOM 678 O O . GLY A 1 88 ? -5.207 -17.047 -15.555 1 97.88 88 GLY A O 1
ATOM 679 N N . TYR A 1 89 ? -4.945 -17.188 -13.352 1 98 89 TYR A N 1
ATOM 680 C CA . TYR A 1 89 ? -4.172 -15.945 -13.391 1 98 89 TYR A CA 1
ATOM 681 C C . TYR A 1 89 ? -2.736 -16.203 -13.828 1 98 89 TYR A C 1
ATOM 683 O O . TYR A 1 89 ? -2.199 -17.297 -13.594 1 98 89 TYR A O 1
ATOM 691 N N . ARG A 1 90 ? -2.195 -15.148 -14.375 1 93 90 ARG A N 1
ATOM 692 C CA . ARG A 1 90 ? -0.862 -15.273 -14.953 1 93 90 ARG A CA 1
ATOM 693 C C . ARG A 1 90 ? 0.197 -14.703 -14.016 1 93 90 ARG A C 1
ATOM 695 O O . ARG A 1 90 ? -0.015 -13.664 -13.391 1 93 90 ARG A O 1
ATOM 702 N N . GLU A 1 91 ? 1.299 -15.438 -14.016 1 93.44 91 GLU A N 1
ATOM 703 C CA . GLU A 1 91 ? 2.438 -14.922 -13.266 1 93.44 91 GLU A CA 1
ATOM 704 C C . GLU A 1 91 ? 3.074 -13.734 -13.977 1 93.44 91 GLU A C 1
ATOM 706 O O . GLU A 1 91 ? 3.039 -13.648 -15.211 1 93.44 91 GLU A O 1
ATOM 711 N N . GLY A 1 92 ? 3.471 -12.828 -13.242 1 92.12 92 GLY A N 1
ATOM 712 C CA . GLY A 1 92 ? 4.199 -11.672 -13.742 1 92.12 92 GLY A CA 1
ATOM 713 C C . GLY A 1 92 ? 5.703 -11.852 -13.703 1 92.12 92 GLY A C 1
ATOM 714 O O . GLY A 1 92 ? 6.227 -12.883 -14.141 1 92.12 92 GLY A O 1
ATOM 715 N N . PHE A 1 93 ? 6.398 -10.883 -13.258 1 87.94 93 PHE A N 1
ATOM 716 C CA . PHE A 1 93 ? 7.852 -10.859 -13.141 1 87.94 93 PHE A CA 1
ATOM 717 C C . PHE A 1 93 ? 8.352 -12.062 -12.352 1 87.94 93 PHE A C 1
ATOM 719 O O . PHE A 1 93 ? 7.762 -12.438 -11.336 1 87.94 93 PHE A O 1
ATOM 726 N N . ILE A 1 94 ? 9.359 -12.727 -12.898 1 90.19 94 ILE A N 1
ATOM 727 C CA . ILE A 1 94 ? 10.016 -13.812 -12.18 1 90.19 94 ILE A CA 1
ATOM 728 C C . ILE A 1 94 ? 11.172 -13.258 -11.344 1 90.19 94 ILE A C 1
ATOM 730 O O . ILE A 1 94 ? 12.211 -12.891 -11.891 1 90.19 94 ILE A O 1
ATOM 734 N N . ALA A 1 95 ? 10.992 -13.281 -10.039 1 91.38 95 ALA A N 1
ATOM 735 C CA . ALA A 1 95 ? 11.984 -12.719 -9.133 1 91.38 95 ALA A CA 1
ATOM 736 C C . ALA A 1 95 ? 13.188 -13.656 -8.992 1 91.38 95 ALA A C 1
ATOM 738 O O . ALA A 1 95 ? 13.023 -14.875 -8.93 1 91.38 95 ALA A O 1
ATOM 739 N N . PRO A 1 96 ? 14.328 -13.055 -8.898 1 90 96 PRO A N 1
ATOM 740 C CA . PRO A 1 96 ? 15.492 -13.898 -8.617 1 90 96 PRO A CA 1
ATOM 741 C C . PRO A 1 96 ? 15.398 -14.602 -7.262 1 90 96 PRO A C 1
ATOM 743 O O . PRO A 1 96 ? 14.734 -14.102 -6.348 1 90 96 PRO A O 1
ATOM 746 N N . GLU A 1 97 ? 16.078 -15.664 -7.207 1 91.5 97 GLU A N 1
ATOM 747 C CA . GLU A 1 97 ? 16.109 -16.391 -5.938 1 91.5 97 GLU A CA 1
ATOM 748 C C . GLU A 1 97 ? 16.844 -15.586 -4.867 1 91.5 97 GLU A C 1
ATOM 750 O O . GLU A 1 97 ? 17.75 -14.82 -5.172 1 91.5 97 GLU A O 1
ATOM 755 N N . HIS A 1 98 ? 16.406 -15.68 -3.719 1 94.12 98 HIS A N 1
ATOM 756 C CA . HIS A 1 98 ? 17 -15.094 -2.521 1 94.12 98 HIS A CA 1
ATOM 757 C C . HIS A 1 98 ? 16.953 -16.062 -1.351 1 94.12 98 HIS A C 1
ATOM 759 O O . HIS A 1 98 ? 15.961 -16.781 -1.168 1 94.12 98 HIS A O 1
ATOM 765 N N . PRO A 1 99 ? 17.984 -16.109 -0.551 1 94.38 99 PRO A N 1
ATOM 766 C CA . PRO A 1 99 ? 18.047 -17.109 0.51 1 94.38 99 PRO A CA 1
ATOM 767 C C . PRO A 1 99 ? 17.016 -16.875 1.614 1 94.38 99 PRO A C 1
ATOM 769 O O . PRO A 1 99 ? 16.625 -17.812 2.32 1 94.38 99 PRO A O 1
ATOM 772 N N . HIS A 1 100 ? 16.547 -15.656 1.716 1 96 100 HIS A N 1
ATOM 773 C CA . HIS A 1 100 ? 15.758 -15.367 2.902 1 96 100 HIS A CA 1
ATOM 774 C C . HIS A 1 100 ? 14.336 -14.953 2.527 1 96 100 HIS A C 1
ATOM 776 O O . HIS A 1 100 ? 13.539 -14.602 3.398 1 96 100 HIS A O 1
ATOM 782 N N . ARG A 1 101 ? 14.031 -14.953 1.284 1 96.12 101 ARG A N 1
ATOM 783 C CA . ARG A 1 101 ? 12.656 -14.648 0.916 1 96.12 101 ARG A CA 1
ATOM 784 C C . ARG A 1 101 ? 12.312 -15.234 -0.453 1 96.12 101 ARG A C 1
ATOM 786 O O . ARG A 1 101 ? 13.195 -15.414 -1.292 1 96.12 101 ARG A O 1
ATOM 793 N N . ARG A 1 102 ? 11.102 -15.555 -0.757 1 96.31 102 ARG A N 1
ATOM 794 C CA . ARG A 1 102 ? 10.508 -15.93 -2.037 1 96.31 102 ARG A CA 1
ATOM 795 C C . ARG A 1 102 ? 9.477 -14.906 -2.488 1 96.31 102 ARG A C 1
ATOM 797 O O . ARG A 1 102 ? 8.594 -14.523 -1.716 1 96.31 102 ARG A O 1
ATOM 804 N N . ARG A 1 103 ? 9.648 -14.469 -3.672 1 97.5 103 ARG A N 1
ATOM 805 C CA . ARG A 1 103 ? 8.75 -13.453 -4.211 1 97.5 103 ARG A CA 1
ATOM 806 C C . ARG A 1 103 ? 8.062 -13.945 -5.477 1 97.5 103 ARG A C 1
ATOM 808 O O . ARG A 1 103 ? 8.695 -14.547 -6.344 1 97.5 103 ARG A O 1
ATOM 815 N N . LYS A 1 104 ? 6.836 -13.727 -5.57 1 98.44 104 LYS A N 1
ATOM 816 C CA . LYS A 1 104 ? 6.027 -14.078 -6.734 1 98.44 104 LYS A CA 1
ATOM 817 C C . LYS A 1 104 ? 5.117 -12.914 -7.141 1 98.44 104 LYS A C 1
ATOM 819 O O . LYS A 1 104 ? 4.562 -12.227 -6.281 1 98.44 104 LYS A O 1
ATOM 824 N N . TYR A 1 105 ? 4.969 -12.766 -8.445 1 98.56 105 TYR A N 1
ATOM 825 C CA . TYR A 1 105 ? 4.18 -11.664 -8.984 1 98.56 105 TYR A CA 1
ATOM 826 C C . TYR A 1 105 ? 3.043 -12.18 -9.859 1 98.56 105 TYR A C 1
ATOM 828 O O . TYR A 1 105 ? 3.211 -13.156 -10.594 1 98.56 105 TYR A O 1
ATOM 836 N N . PHE A 1 106 ? 1.92 -11.539 -9.773 1 98.38 106 PHE A N 1
ATOM 837 C CA . PHE A 1 106 ? 0.766 -11.812 -10.617 1 98.38 106 PHE A CA 1
ATOM 838 C C . PHE A 1 106 ? 0.087 -10.523 -11.047 1 98.38 106 PHE A C 1
ATOM 840 O O . PHE A 1 106 ? 0.148 -9.516 -10.336 1 98.38 106 PHE A O 1
ATOM 847 N N . PHE A 1 107 ? -0.545 -10.531 -12.156 1 96.75 107 PHE A N 1
ATOM 848 C CA . PHE A 1 107 ? -1.437 -9.453 -12.57 1 96.75 107 PHE A CA 1
ATOM 849 C C . PHE A 1 107 ? -2.893 -9.836 -12.344 1 96.75 107 PHE A C 1
ATOM 851 O O . PHE A 1 107 ? -3.283 -10.984 -12.578 1 96.75 107 PHE A O 1
ATOM 858 N N . ASP A 1 108 ? -3.635 -8.805 -11.883 1 95.94 108 ASP A N 1
ATOM 859 C CA . ASP A 1 108 ? -5.078 -9.031 -11.906 1 95.94 108 ASP A CA 1
ATOM 860 C C . ASP A 1 108 ? -5.668 -8.672 -13.266 1 95.94 108 ASP A C 1
ATOM 862 O O . ASP A 1 108 ? -4.93 -8.359 -14.203 1 95.94 108 ASP A O 1
ATOM 866 N N . ALA A 1 109 ? -6.973 -8.773 -13.438 1 93.81 109 ALA A N 1
ATOM 867 C CA . ALA A 1 109 ? -7.625 -8.578 -14.734 1 93.81 109 ALA A CA 1
ATOM 868 C C . ALA A 1 109 ? -7.621 -7.105 -15.133 1 93.81 109 ALA A C 1
ATOM 870 O O . ALA A 1 109 ? -7.852 -6.773 -16.297 1 93.81 109 ALA A O 1
ATOM 871 N N . ASP A 1 110 ? -7.383 -6.199 -14.164 1 92 110 ASP A N 1
ATOM 872 C CA . ASP A 1 110 ? -7.363 -4.762 -14.43 1 92 110 ASP A CA 1
ATOM 873 C C . ASP A 1 110 ? -5.945 -4.273 -14.711 1 92 110 ASP A C 1
ATOM 875 O O . ASP A 1 110 ? -5.719 -3.076 -14.898 1 92 110 ASP A O 1
ATOM 879 N N . GLY A 1 111 ? -5.004 -5.199 -14.68 1 91.69 111 GLY A N 1
ATOM 880 C CA . GLY A 1 111 ? -3.641 -4.855 -15.039 1 91.69 111 GLY A CA 1
ATOM 881 C C . GLY A 1 111 ? -2.805 -4.398 -13.859 1 91.69 111 GLY A C 1
ATOM 882 O O . GLY A 1 111 ? -1.68 -3.924 -14.031 1 91.69 111 GLY A O 1
ATOM 883 N N . ILE A 1 112 ? -3.299 -4.492 -12.711 1 94.06 112 ILE A N 1
ATOM 884 C CA . ILE A 1 112 ? -2.523 -4.168 -11.516 1 94.06 112 ILE A CA 1
ATOM 885 C C . ILE A 1 112 ? -1.611 -5.34 -11.164 1 94.06 112 ILE A C 1
ATOM 887 O O . ILE A 1 112 ? -2.045 -6.496 -11.164 1 94.06 112 ILE A O 1
ATOM 891 N N . GLU A 1 113 ? -0.368 -5.02 -10.883 1 96.25 113 GLU A N 1
ATOM 892 C CA . GLU A 1 113 ? 0.572 -6.059 -10.469 1 96.25 113 GLU A CA 1
ATOM 893 C C . GLU A 1 113 ? 0.643 -6.168 -8.953 1 96.25 113 GLU A C 1
ATOM 895 O O . GLU A 1 113 ? 0.686 -5.156 -8.25 1 96.25 113 GLU A O 1
ATOM 900 N N . TRP A 1 114 ? 0.673 -7.387 -8.516 1 98.06 114 TRP A N 1
ATOM 901 C CA . TRP A 1 114 ? 0.716 -7.734 -7.098 1 98.06 114 TRP A CA 1
ATOM 902 C C . TRP A 1 114 ? 1.919 -8.625 -6.793 1 98.06 114 TRP A C 1
ATOM 904 O O . TRP A 1 114 ? 2.199 -9.57 -7.527 1 98.06 114 TRP A O 1
ATOM 914 N N . GLU A 1 115 ? 2.537 -8.25 -5.746 1 98.56 115 GLU A N 1
ATOM 915 C CA . GLU A 1 115 ? 3.646 -9.07 -5.273 1 98.56 115 GLU A CA 1
ATOM 916 C C . GLU A 1 115 ? 3.285 -9.789 -3.973 1 98.56 115 GLU A C 1
ATOM 918 O O . GLU A 1 115 ? 2.684 -9.188 -3.076 1 98.56 115 GLU A O 1
ATOM 923 N N . PHE A 1 116 ? 3.686 -11.039 -3.896 1 98.5 116 PHE A N 1
ATOM 924 C CA . PHE A 1 116 ? 3.566 -11.836 -2.678 1 98.5 116 PHE A CA 1
ATOM 925 C C . PHE A 1 116 ? 4.938 -12.289 -2.189 1 98.5 116 PHE A C 1
ATOM 927 O O . PHE A 1 116 ? 5.676 -12.945 -2.924 1 98.5 116 PHE A O 1
ATOM 934 N N . VAL A 1 117 ? 5.23 -11.945 -0.938 1 97.88 117 VAL A N 1
ATOM 935 C CA . VAL A 1 117 ? 6.559 -12.219 -0.4 1 97.88 117 VAL A CA 1
ATOM 936 C C . VAL A 1 117 ? 6.441 -13.117 0.826 1 97.88 117 VAL A C 1
ATOM 938 O O . VAL A 1 117 ? 5.711 -12.805 1.768 1 97.88 117 VAL A O 1
ATOM 941 N N . GLU A 1 118 ? 7.102 -14.203 0.833 1 97.56 118 GLU A N 1
ATOM 942 C CA . GLU A 1 118 ? 7.273 -15.062 2.002 1 97.56 118 GLU A CA 1
ATOM 943 C C . GLU A 1 118 ? 8.695 -14.977 2.545 1 97.56 118 GLU A C 1
ATOM 945 O O . GLU A 1 118 ? 9.664 -15.266 1.832 1 97.56 118 GLU A O 1
ATOM 950 N N . TYR A 1 119 ? 8.773 -14.562 3.768 1 96.81 119 TYR A N 1
ATOM 951 C CA . TYR A 1 119 ? 10.078 -14.469 4.398 1 96.81 119 TYR A CA 1
ATOM 952 C C . TYR A 1 119 ? 10.445 -15.781 5.09 1 96.81 119 TYR A C 1
ATOM 954 O O . TYR A 1 119 ? 9.602 -16.391 5.746 1 96.81 119 TYR A O 1
ATOM 962 N N . ALA A 1 120 ? 11.672 -16.156 4.914 1 95.06 120 ALA A N 1
ATOM 963 C CA . ALA A 1 120 ? 12.156 -17.391 5.512 1 95.06 120 ALA A CA 1
ATOM 964 C C . ALA A 1 120 ? 12.82 -17.125 6.859 1 95.06 120 ALA A C 1
ATOM 966 O O . ALA A 1 120 ? 13.305 -18.062 7.512 1 95.06 120 ALA A O 1
ATOM 967 N N . SER A 1 121 ? 12.906 -15.906 7.168 1 93.25 121 SER A N 1
ATOM 968 C CA . SER A 1 121 ? 13.539 -15.508 8.422 1 93.25 121 SER A CA 1
ATOM 969 C C . SER A 1 121 ? 12.766 -14.383 9.094 1 93.25 121 SER A C 1
ATOM 971 O O . SER A 1 121 ? 12.164 -13.547 8.422 1 93.25 121 SER A O 1
ATOM 973 N N . GLY A 1 122 ? 12.75 -14.438 10.406 1 91.88 122 GLY A N 1
ATOM 974 C CA . GLY A 1 122 ? 12.172 -13.32 11.148 1 91.88 122 GLY A CA 1
ATOM 975 C C . GLY A 1 122 ? 13.172 -12.211 11.43 1 91.88 122 GLY A C 1
ATOM 976 O O . GLY A 1 122 ? 12.82 -11.18 11.992 1 91.88 122 GLY A O 1
ATOM 977 N N . ASP A 1 123 ? 14.453 -12.438 11.047 1 94.12 123 ASP A N 1
ATOM 978 C CA . ASP A 1 123 ? 15.523 -11.461 11.258 1 94.12 123 ASP A CA 1
ATOM 979 C C . ASP A 1 123 ? 15.453 -10.344 10.211 1 94.12 123 ASP A C 1
ATOM 981 O O . ASP A 1 123 ? 15.688 -10.586 9.023 1 94.12 123 ASP A O 1
ATOM 985 N N . PRO A 1 124 ? 15.203 -9.109 10.719 1 93.25 124 PRO A N 1
ATOM 986 C CA . PRO A 1 124 ? 15.055 -8.016 9.758 1 93.25 124 PRO A CA 1
ATOM 987 C C . PRO A 1 124 ? 16.281 -7.852 8.859 1 93.25 124 PRO A C 1
ATOM 989 O O . PRO A 1 124 ? 16.156 -7.484 7.691 1 93.25 124 PRO A O 1
ATOM 992 N N . ALA A 1 125 ? 17.5 -8.039 9.414 1 92.88 125 ALA A N 1
ATOM 993 C CA . ALA A 1 125 ? 18.719 -7.906 8.609 1 92.88 125 ALA A CA 1
ATOM 994 C C . ALA A 1 125 ? 18.719 -8.898 7.445 1 92.88 125 ALA A C 1
ATOM 996 O O . ALA A 1 125 ? 19.203 -8.586 6.359 1 92.88 125 ALA A O 1
ATOM 997 N N . GLN A 1 126 ? 18.234 -10.047 7.656 1 93.12 126 GLN A N 1
ATOM 998 C CA . GLN A 1 126 ? 18.125 -11.07 6.621 1 93.12 126 GLN A CA 1
ATOM 999 C C . GLN A 1 126 ? 16.953 -10.789 5.691 1 93.12 126 GLN A C 1
ATOM 1001 O O . GLN A 1 126 ? 17.094 -10.852 4.469 1 93.12 126 GLN A O 1
ATOM 1006 N N . ARG A 1 127 ? 15.75 -10.398 6.188 1 92.75 127 ARG A N 1
ATOM 1007 C CA . ARG A 1 127 ? 14.539 -10.102 5.426 1 92.75 127 ARG A CA 1
ATOM 1008 C C . ARG A 1 127 ? 14.766 -8.945 4.457 1 92.75 127 ARG A C 1
ATOM 1010 O O . ARG A 1 127 ? 14.266 -8.961 3.334 1 92.75 127 ARG A O 1
ATOM 1017 N N . ASN A 1 128 ? 15.555 -7.996 4.922 1 91.88 128 ASN A N 1
ATOM 1018 C CA . ASN A 1 128 ? 15.711 -6.742 4.191 1 91.88 128 ASN A CA 1
ATOM 1019 C C . ASN A 1 128 ? 17.094 -6.641 3.553 1 91.88 128 ASN A C 1
ATOM 1021 O O . ASN A 1 128 ? 17.656 -5.551 3.451 1 91.88 128 ASN A O 1
ATOM 1025 N N . ASP A 1 129 ? 17.688 -7.836 3.277 1 92.44 129 ASP A N 1
ATOM 1026 C CA . ASP A 1 129 ? 18.969 -7.871 2.576 1 92.44 129 ASP A CA 1
ATOM 1027 C C . ASP A 1 129 ? 18.781 -7.555 1.093 1 92.44 129 ASP A C 1
ATOM 1029 O O . ASP A 1 129 ? 18.141 -8.312 0.362 1 92.44 129 ASP A O 1
ATOM 1033 N N . TYR A 1 130 ? 19.375 -6.434 0.644 1 90.56 130 TYR A N 1
ATOM 1034 C CA . TYR A 1 130 ? 19.266 -6.008 -0.747 1 90.56 130 TYR A CA 1
ATOM 1035 C C . TYR A 1 130 ? 20.594 -6.141 -1.474 1 90.56 130 TYR A C 1
ATOM 1037 O O . TYR A 1 130 ? 20.781 -5.586 -2.561 1 90.56 130 TYR A O 1
ATOM 1045 N N . SER A 1 131 ? 21.547 -6.727 -0.875 1 84.69 131 SER A N 1
ATOM 1046 C CA . SER A 1 131 ? 22.906 -6.75 -1.383 1 84.69 131 SER A CA 1
ATOM 1047 C C . SER A 1 131 ? 23.109 -7.863 -2.408 1 84.69 131 SER A C 1
ATOM 1049 O O . SER A 1 131 ? 24.156 -7.945 -3.055 1 84.69 131 SER A O 1
ATOM 1051 N N . LEU A 1 132 ? 22.062 -8.633 -2.566 1 74.75 132 LEU A N 1
ATOM 1052 C CA . LEU A 1 132 ? 22.234 -9.758 -3.469 1 74.75 132 LEU A CA 1
ATOM 1053 C C . LEU A 1 132 ? 21.75 -9.422 -4.871 1 74.75 132 LEU A C 1
ATOM 1055 O O . LEU A 1 132 ? 20.828 -8.625 -5.035 1 74.75 132 LEU A O 1
ATOM 1059 N N . MET B 1 1 ? 0.481 -16.219 10.984 1 52.94 1 MET B N 1
ATOM 1060 C CA . MET B 1 1 ? 0.788 -14.797 10.867 1 52.94 1 MET B CA 1
ATOM 1061 C C . MET B 1 1 ? -0.009 -14.156 9.742 1 52.94 1 MET B C 1
ATOM 1063 O O . MET B 1 1 ? -0.344 -14.82 8.758 1 52.94 1 MET B O 1
ATOM 1067 N N . ALA B 1 2 ? -0.752 -13.023 9.977 1 65.5 2 ALA B N 1
ATOM 1068 C CA . ALA B 1 2 ? -1.798 -12.516 9.094 1 65.5 2 ALA B CA 1
ATOM 1069 C C . ALA B 1 2 ? -1.196 -11.844 7.859 1 65.5 2 ALA B C 1
ATOM 1071 O O . ALA B 1 2 ? -0.186 -11.148 7.953 1 65.5 2 ALA B O 1
ATOM 1072 N N . ASN B 1 3 ? -1.521 -12.297 6.727 1 90 3 ASN B N 1
ATOM 1073 C CA . ASN B 1 3 ? -1.218 -11.633 5.469 1 90 3 ASN B CA 1
ATOM 1074 C C . ASN B 1 3 ? -1.481 -10.133 5.555 1 90 3 ASN B C 1
ATOM 1076 O O . ASN B 1 3 ? -2.498 -9.703 6.105 1 90 3 ASN B O 1
ATOM 1080 N N . ARG B 1 4 ? -0.502 -9.352 5.184 1 94.62 4 ARG B N 1
ATOM 1081 C CA . ARG B 1 4 ? -0.665 -7.906 5.332 1 94.62 4 ARG B CA 1
ATOM 1082 C C . ARG B 1 4 ? -0.083 -7.164 4.137 1 94.62 4 ARG B C 1
ATOM 1084 O O . ARG B 1 4 ? 0.91 -7.602 3.549 1 94.62 4 ARG B O 1
ATOM 1091 N N . LEU B 1 5 ? -0.703 -6.043 3.809 1 97.94 5 LEU B N 1
ATOM 1092 C CA . LEU B 1 5 ? -0.086 -5.121 2.861 1 97.94 5 LEU B CA 1
ATOM 1093 C C . LEU B 1 5 ? 1.219 -4.562 3.418 1 97.94 5 LEU B C 1
ATOM 1095 O O . LEU B 1 5 ? 1.21 -3.818 4.402 1 97.94 5 LEU B O 1
ATOM 1099 N N . GLU B 1 6 ? 2.289 -4.941 2.807 1 97.69 6 GLU B N 1
ATOM 1100 C CA . GLU B 1 6 ? 3.596 -4.625 3.371 1 97.69 6 GLU B CA 1
ATOM 1101 C C . GLU B 1 6 ? 4.199 -3.387 2.713 1 97.69 6 GLU B C 1
ATOM 1103 O O . GLU B 1 6 ? 4.832 -2.568 3.381 1 97.69 6 GLU B O 1
ATOM 1108 N N . HIS B 1 7 ? 4.09 -3.307 1.348 1 98.56 7 HIS B N 1
ATOM 1109 C CA . HIS B 1 7 ? 4.746 -2.189 0.676 1 98.56 7 HIS B CA 1
ATOM 1110 C C . HIS B 1 7 ? 4.016 -1.814 -0.609 1 98.56 7 HIS B C 1
ATOM 1112 O O . HIS B 1 7 ? 3.166 -2.568 -1.088 1 98.56 7 HIS B O 1
ATOM 1118 N N . ALA B 1 8 ? 4.309 -0.647 -1.067 1 98.38 8 ALA B N 1
ATOM 1119 C CA . ALA B 1 8 ? 3.994 -0.168 -2.41 1 98.38 8 ALA B CA 1
ATOM 1120 C C . ALA B 1 8 ? 5.262 0.22 -3.166 1 98.38 8 ALA B C 1
ATOM 1122 O O . ALA B 1 8 ? 6.176 0.819 -2.592 1 98.38 8 ALA B O 1
ATOM 1123 N N . ASN B 1 9 ? 5.289 -0.17 -4.387 1 97.56 9 ASN B N 1
ATOM 1124 C CA . ASN B 1 9 ? 6.371 0.215 -5.285 1 97.56 9 ASN B CA 1
ATOM 1125 C C . ASN B 1 9 ? 5.93 1.302 -6.262 1 97.56 9 ASN B C 1
ATOM 1127 O O . ASN B 1 9 ? 4.957 1.123 -6.996 1 97.56 9 ASN B O 1
ATOM 1131 N N . LEU B 1 10 ? 6.664 2.4 -6.234 1 96.5 10 LEU B N 1
ATOM 1132 C CA . LEU B 1 10 ? 6.301 3.57 -7.027 1 96.5 10 LEU B CA 1
ATOM 1133 C C . LEU B 1 10 ? 7.457 4.012 -7.914 1 96.5 10 LEU B C 1
ATOM 1135 O O . LEU B 1 10 ? 8.625 3.891 -7.527 1 96.5 10 LEU B O 1
ATOM 1139 N N . THR B 1 11 ? 7.113 4.547 -9.055 1 95.25 11 THR B N 1
ATOM 1140 C CA . THR B 1 11 ? 8.055 5.324 -9.859 1 95.25 11 THR B CA 1
ATOM 1141 C C . THR B 1 11 ? 7.773 6.82 -9.719 1 95.25 11 THR B C 1
ATOM 1143 O O . THR B 1 11 ? 6.648 7.27 -9.938 1 95.25 11 THR B O 1
ATOM 1146 N N . VAL B 1 12 ? 8.789 7.539 -9.352 1 95.25 12 VAL B N 1
ATOM 1147 C CA . VAL B 1 12 ? 8.633 8.969 -9.094 1 95.25 12 VAL B CA 1
ATOM 1148 C C . VAL B 1 12 ? 9.719 9.75 -9.828 1 95.25 12 VAL B C 1
ATOM 1150 O O . VAL B 1 12 ? 10.781 9.203 -10.141 1 95.25 12 VAL B O 1
ATOM 1153 N N . PRO B 1 13 ? 9.445 11.055 -10.109 1 94.12 13 PRO B N 1
ATOM 1154 C CA . PRO B 1 13 ? 10.477 11.844 -10.781 1 94.12 13 PRO B CA 1
ATOM 1155 C C . PRO B 1 13 ? 11.648 12.188 -9.867 1 94.12 13 PRO B C 1
ATOM 1157 O O . PRO B 1 13 ? 12.773 12.344 -10.336 1 94.12 13 PRO B O 1
ATOM 1160 N N . ASP B 1 14 ? 11.445 12.359 -8.57 1 95.62 14 ASP B N 1
ATOM 1161 C CA . ASP B 1 14 ? 12.461 12.75 -7.598 1 95.62 14 ASP B CA 1
ATOM 1162 C C . ASP B 1 14 ? 12.336 11.922 -6.32 1 95.62 14 ASP B C 1
ATOM 1164 O O . ASP B 1 14 ? 11.562 12.258 -5.426 1 95.62 14 ASP B O 1
ATOM 1168 N N . ILE B 1 15 ? 13.188 10.93 -6.156 1 97.38 15 ILE B N 1
ATOM 1169 C CA . ILE B 1 15 ? 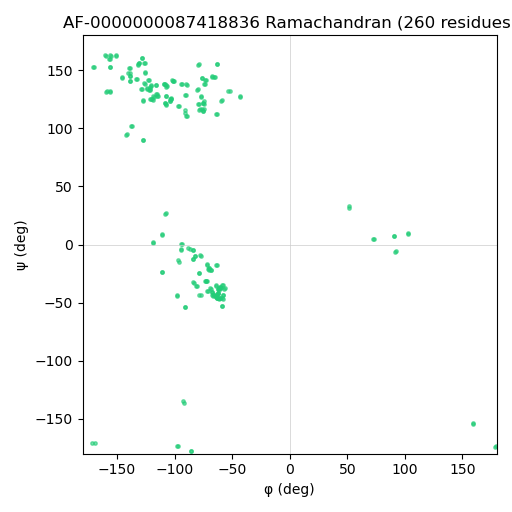13.141 10.008 -5.023 1 97.38 15 ILE B CA 1
ATOM 1170 C C . ILE B 1 15 ? 13.367 10.781 -3.725 1 97.38 15 ILE B C 1
ATOM 1172 O O . ILE B 1 15 ? 12.672 10.555 -2.73 1 97.38 15 ILE B O 1
ATOM 1176 N N . ASP B 1 16 ? 14.297 11.688 -3.77 1 97.94 16 ASP B N 1
ATOM 1177 C CA . ASP B 1 16 ? 14.664 12.406 -2.553 1 97.94 16 ASP B CA 1
ATOM 1178 C C . ASP B 1 16 ? 13.5 13.234 -2.029 1 97.94 16 ASP B C 1
ATOM 1180 O O . ASP B 1 16 ? 13.328 13.391 -0.818 1 97.94 16 ASP B O 1
ATOM 1184 N N . ALA B 1 17 ? 12.742 13.766 -2.941 1 97.44 17 ALA B N 1
ATOM 1185 C CA . ALA B 1 17 ? 11.57 14.547 -2.547 1 97.44 17 ALA B CA 1
ATOM 1186 C C . ALA B 1 17 ? 10.562 13.68 -1.796 1 97.44 17 ALA B C 1
ATOM 1188 O O . ALA B 1 17 ? 10.047 14.078 -0.751 1 97.44 17 ALA B O 1
ATOM 1189 N N . THR B 1 18 ? 10.281 12.477 -2.318 1 97.62 18 THR B N 1
ATOM 1190 C CA . THR B 1 18 ? 9.328 11.578 -1.674 1 97.62 18 THR B CA 1
ATOM 1191 C C . THR B 1 18 ? 9.883 11.062 -0.348 1 97.62 18 THR B C 1
ATOM 1193 O O . THR B 1 18 ? 9.148 10.969 0.641 1 97.62 18 THR B O 1
ATOM 1196 N N . VAL B 1 19 ? 11.141 10.789 -0.304 1 98.5 19 VAL B N 1
ATOM 1197 C CA . VAL B 1 19 ? 11.773 10.328 0.927 1 98.5 19 VAL B CA 1
ATOM 1198 C C . VAL B 1 19 ? 11.688 11.422 1.991 1 98.5 19 VAL B C 1
ATOM 1200 O O . VAL B 1 19 ? 11.359 11.141 3.148 1 98.5 19 VAL B O 1
ATOM 1203 N N . ARG B 1 20 ? 11.984 12.656 1.592 1 98.5 20 ARG B N 1
ATOM 1204 C CA . ARG B 1 20 ? 11.898 13.766 2.529 1 98.5 20 ARG B CA 1
ATOM 1205 C C . ARG B 1 20 ? 10.492 13.891 3.107 1 98.5 20 ARG B C 1
ATOM 1207 O O . ARG B 1 20 ? 10.32 14.094 4.312 1 98.5 20 ARG B O 1
ATOM 1214 N N . PHE B 1 21 ? 9.523 13.758 2.266 1 98.75 21 PHE B N 1
ATOM 1215 C CA . PHE B 1 21 ? 8.141 13.805 2.721 1 98.75 21 PHE B CA 1
ATOM 1216 C C . PHE B 1 21 ? 7.875 12.719 3.758 1 98.75 21 PHE B C 1
ATOM 1218 O O . PHE B 1 21 ? 7.367 13 4.848 1 98.75 21 PHE B O 1
ATOM 1225 N N . LEU B 1 22 ? 8.203 11.5 3.393 1 98.62 22 LEU B N 1
ATOM 1226 C CA . LEU B 1 22 ? 7.902 10.352 4.246 1 98.62 22 LEU B CA 1
ATOM 1227 C C . LEU B 1 22 ? 8.641 10.461 5.574 1 98.62 22 LEU B C 1
ATOM 1229 O O . LEU B 1 22 ? 8.078 10.164 6.633 1 98.62 22 LEU B O 1
ATOM 1233 N N . ARG B 1 23 ? 9.852 10.93 5.531 1 98.44 23 ARG B N 1
ATOM 1234 C CA . ARG B 1 23 ? 10.617 11.016 6.77 1 98.44 23 ARG B CA 1
ATOM 1235 C C . ARG B 1 23 ? 10.195 12.227 7.59 1 98.44 23 ARG B C 1
ATOM 1237 O O . ARG B 1 23 ? 10.484 12.305 8.789 1 98.44 23 ARG B O 1
ATOM 1244 N N . THR B 1 24 ? 9.656 13.242 6.965 1 98.62 24 THR B N 1
ATOM 1245 C CA . THR B 1 24 ? 9.016 14.312 7.715 1 98.62 24 THR B CA 1
ATOM 1246 C C . THR B 1 24 ? 7.801 13.789 8.477 1 98.62 24 THR B C 1
ATOM 1248 O O . THR B 1 24 ? 7.625 14.078 9.656 1 98.62 24 THR B O 1
ATOM 1251 N N . ALA B 1 25 ? 6.988 12.977 7.816 1 98.44 25 ALA B N 1
ATOM 1252 C CA . ALA B 1 25 ? 5.809 12.383 8.438 1 98.44 25 ALA B CA 1
ATOM 1253 C C . ALA B 1 25 ? 6.203 11.383 9.523 1 98.44 25 ALA B C 1
ATOM 1255 O O . ALA B 1 25 ? 5.574 11.32 10.578 1 98.44 25 ALA B O 1
ATOM 1256 N N . PHE B 1 26 ? 7.242 10.617 9.172 1 98.12 26 PHE B N 1
ATOM 1257 C CA . PHE B 1 26 ? 7.715 9.539 10.039 1 98.12 26 PHE B CA 1
ATOM 1258 C C . PHE B 1 26 ? 9.211 9.672 10.297 1 98.12 26 PHE B C 1
ATOM 1260 O O . PHE B 1 26 ? 10.016 8.984 9.664 1 98.12 26 PHE B O 1
ATOM 1267 N N . PRO B 1 27 ? 9.578 10.375 11.32 1 97.69 27 PRO B N 1
ATOM 1268 C CA . PRO B 1 27 ? 11 10.578 11.586 1 97.69 27 PRO B CA 1
ATOM 1269 C C . PRO B 1 27 ? 11.734 9.273 11.906 1 97.69 27 PRO B C 1
ATOM 1271 O O . PRO B 1 27 ? 12.961 9.203 11.797 1 97.69 27 PRO B O 1
ATOM 1274 N N . GLU B 1 28 ? 11.016 8.258 12.242 1 96.38 28 GLU B N 1
ATOM 1275 C CA . GLU B 1 28 ? 11.617 6.984 12.609 1 96.38 28 GLU B CA 1
ATOM 1276 C C . GLU B 1 28 ? 11.922 6.145 11.367 1 96.38 28 GLU B C 1
ATOM 1278 O O . GLU B 1 28 ? 12.617 5.129 11.453 1 96.38 28 GLU B O 1
ATOM 1283 N N . PHE B 1 29 ? 11.391 6.543 10.203 1 97.44 29 PHE B N 1
ATOM 1284 C CA . PHE B 1 29 ? 11.656 5.793 8.984 1 97.44 29 PHE B CA 1
ATOM 1285 C C . PHE B 1 29 ? 13.133 5.867 8.609 1 97.44 29 PHE B C 1
ATOM 1287 O O . PHE B 1 29 ? 13.758 6.914 8.758 1 97.44 29 PHE B O 1
ATOM 1294 N N . ILE B 1 30 ? 13.594 4.754 8.078 1 96.69 30 ILE B N 1
ATOM 1295 C CA . ILE B 1 30 ? 14.977 4.684 7.625 1 96.69 30 ILE B CA 1
ATOM 1296 C C . ILE B 1 30 ? 15.023 4.223 6.172 1 96.69 30 ILE B C 1
ATOM 1298 O O . ILE B 1 30 ? 14.078 3.613 5.676 1 96.69 30 ILE B O 1
ATOM 1302 N N . VAL B 1 31 ? 16.141 4.594 5.527 1 96.56 31 VAL B N 1
ATOM 1303 C CA . VAL B 1 31 ? 16.438 3.963 4.242 1 96.56 31 VAL B CA 1
ATOM 1304 C C . VAL B 1 31 ? 16.969 2.547 4.473 1 96.56 31 VAL B C 1
ATOM 1306 O O . VAL B 1 31 ? 18.031 2.359 5.062 1 96.56 31 VAL B O 1
ATOM 1309 N N . ARG B 1 32 ? 16.234 1.637 4.008 1 96 32 ARG B N 1
ATOM 1310 C CA . ARG B 1 32 ? 16.547 0.227 4.207 1 96 32 ARG B CA 1
ATOM 1311 C C . ARG B 1 32 ? 17.594 -0.241 3.209 1 96 32 ARG B C 1
ATOM 1313 O O . ARG B 1 32 ? 18.375 -1.162 3.494 1 96 32 ARG B O 1
ATOM 1320 N N . GLY B 1 33 ? 17.516 0.264 2.08 1 95.25 33 GLY B N 1
ATOM 1321 C CA . GLY B 1 33 ? 18.375 -0.079 0.963 1 95.25 33 GLY B CA 1
ATOM 1322 C C . GLY B 1 33 ? 18.219 0.843 -0.23 1 95.25 33 GLY B C 1
ATOM 1323 O O . GLY B 1 33 ? 17.172 1.502 -0.369 1 95.25 33 GLY B O 1
ATOM 1324 N N . GLU B 1 34 ? 19.234 0.956 -0.975 1 96.56 34 GLU B N 1
ATOM 1325 C CA . GLU B 1 34 ? 19.234 1.781 -2.178 1 96.56 34 GLU B CA 1
ATOM 1326 C C . GLU B 1 34 ? 20.297 1.332 -3.166 1 96.56 34 GLU B C 1
ATOM 1328 O O . GLU B 1 34 ? 21.203 0.567 -2.811 1 96.56 34 GLU B O 1
ATOM 1333 N N . GLY B 1 35 ? 20.062 1.755 -4.398 1 95.88 35 GLY B N 1
ATOM 1334 C CA . GLY B 1 35 ? 21.016 1.404 -5.43 1 95.88 35 GLY B CA 1
ATOM 1335 C C . GLY B 1 35 ? 20.625 1.9 -6.809 1 95.88 35 GLY B C 1
ATOM 1336 O O . GLY B 1 35 ? 19.781 2.791 -6.938 1 95.88 35 GLY B O 1
ATOM 1337 N N . ILE B 1 36 ? 21.469 1.439 -7.766 1 93.94 36 ILE B N 1
ATOM 1338 C CA . ILE B 1 36 ? 21.219 1.717 -9.18 1 93.94 36 ILE B CA 1
ATOM 1339 C C . ILE B 1 36 ? 21.016 0.406 -9.938 1 93.94 36 ILE B C 1
ATOM 1341 O O . ILE B 1 36 ? 21.75 -0.562 -9.719 1 93.94 36 ILE B O 1
ATOM 1345 N N . GLN B 1 37 ? 19.938 0.347 -10.641 1 86.81 37 GLN B N 1
ATOM 1346 C CA . GLN B 1 37 ? 19.656 -0.789 -11.516 1 86.81 37 GLN B CA 1
ATOM 1347 C C . GLN B 1 37 ? 19.328 -0.326 -12.93 1 86.81 37 GLN B C 1
ATOM 1349 O O . GLN B 1 37 ? 18.406 0.459 -13.133 1 86.81 37 GLN B O 1
ATOM 1354 N N . ASN B 1 38 ? 20.047 -0.807 -13.898 1 87.25 38 ASN B N 1
ATOM 1355 C CA . ASN B 1 38 ? 19.875 -0.427 -15.297 1 87.25 38 ASN B CA 1
ATOM 1356 C C . ASN B 1 38 ? 19.891 1.089 -15.477 1 87.25 38 ASN B C 1
ATOM 1358 O O . ASN B 1 38 ? 19.062 1.646 -16.203 1 87.25 38 ASN B O 1
ATOM 1362 N N . GLY B 1 39 ? 20.656 1.817 -14.633 1 87.94 39 GLY B N 1
ATOM 1363 C CA . GLY B 1 39 ? 20.844 3.254 -14.758 1 87.94 39 GLY B CA 1
ATOM 1364 C C . GLY B 1 39 ? 19.844 4.055 -13.938 1 87.94 39 GLY B C 1
ATOM 1365 O O . GLY B 1 39 ? 19.969 5.277 -13.836 1 87.94 39 GLY B O 1
ATOM 1366 N N . ASP B 1 40 ? 18.938 3.334 -13.375 1 91 40 ASP B N 1
ATOM 1367 C CA . ASP B 1 40 ? 17.906 4.039 -12.617 1 91 40 ASP B CA 1
ATOM 1368 C C . ASP B 1 40 ? 18.109 3.846 -11.117 1 91 40 ASP B C 1
ATOM 1370 O O . ASP B 1 40 ? 18.422 2.74 -10.664 1 91 40 ASP B O 1
ATOM 1374 N N . ARG B 1 41 ? 17.984 4.895 -10.406 1 96.56 41 ARG B N 1
ATOM 1375 C CA . ARG B 1 41 ? 18.109 4.871 -8.953 1 96.56 41 ARG B CA 1
ATOM 1376 C C . ARG B 1 41 ? 16.875 4.23 -8.312 1 96.56 41 ARG B C 1
ATOM 1378 O O . ARG B 1 41 ? 15.75 4.484 -8.742 1 96.56 41 ARG B O 1
ATOM 1385 N N . TRP B 1 42 ? 17.109 3.385 -7.301 1 97.38 42 TRP B N 1
ATOM 1386 C CA . TRP B 1 42 ? 16.016 2.857 -6.484 1 97.38 42 TRP B CA 1
ATOM 1387 C C . TRP B 1 42 ? 16.344 3 -4.996 1 97.38 42 TRP B C 1
ATOM 1389 O O . TRP B 1 42 ? 17.5 3.115 -4.617 1 97.38 42 TRP B O 1
ATOM 1399 N N . LEU B 1 43 ? 15.297 3.064 -4.176 1 97.94 43 LEU B N 1
ATOM 1400 C CA . LEU B 1 43 ? 15.445 3.244 -2.734 1 97.94 43 LEU B CA 1
ATOM 1401 C C . LEU B 1 43 ? 14.227 2.705 -1.991 1 97.94 43 LEU B C 1
ATOM 1403 O O . LEU B 1 43 ? 13.094 2.912 -2.42 1 97.94 43 LEU B O 1
ATOM 1407 N N . HIS B 1 44 ? 14.484 1.892 -0.911 1 98.38 44 HIS B N 1
ATOM 1408 C CA . HIS B 1 44 ? 13.438 1.464 0.01 1 98.38 44 HIS B CA 1
ATOM 1409 C C . HIS B 1 44 ? 13.5 2.248 1.317 1 98.38 44 HIS B C 1
ATOM 1411 O O . HIS B 1 44 ? 14.547 2.297 1.967 1 98.38 44 HIS B O 1
ATOM 1417 N N . VAL B 1 45 ? 12.367 2.857 1.672 1 98.38 45 VAL B N 1
ATOM 1418 C CA . VAL B 1 45 ? 12.328 3.67 2.883 1 98.38 45 VAL B CA 1
ATOM 1419 C C . VAL B 1 45 ? 11.156 3.244 3.758 1 98.38 45 VAL B C 1
ATOM 1421 O O . VAL B 1 45 ? 10.047 3.029 3.256 1 98.38 45 VAL B O 1
ATOM 1424 N N . GLY B 1 46 ? 11.328 3.066 5.004 1 97.56 46 GLY B N 1
ATOM 1425 C CA . GLY B 1 46 ? 10.273 2.674 5.926 1 97.56 46 GLY B CA 1
ATOM 1426 C C . GLY B 1 46 ? 10.805 2.047 7.203 1 97.56 46 GLY B C 1
ATOM 1427 O O . GLY B 1 46 ? 11.859 2.441 7.703 1 97.56 46 GLY B O 1
ATOM 1428 N N . SER B 1 47 ? 10.016 1.229 7.816 1 96.25 47 SER B N 1
ATOM 1429 C CA . SER B 1 47 ? 10.367 0.451 9 1 96.25 47 SER B CA 1
ATOM 1430 C C . SER B 1 47 ? 10.766 -0.972 8.617 1 96.25 47 SER B C 1
ATOM 1432 O O . SER B 1 47 ? 10.906 -1.291 7.438 1 96.25 47 SER B O 1
ATOM 1434 N N . ASP B 1 48 ? 10.977 -1.802 9.617 1 93.62 48 ASP B N 1
ATOM 1435 C CA . ASP B 1 48 ? 11.289 -3.205 9.359 1 93.62 48 ASP B CA 1
ATOM 1436 C C . ASP B 1 48 ? 10.078 -3.949 8.812 1 93.62 48 ASP B C 1
ATOM 1438 O O . ASP B 1 48 ? 10.219 -4.957 8.125 1 93.62 48 ASP B O 1
ATOM 1442 N N . ASP B 1 49 ? 8.914 -3.383 9.039 1 91.5 49 ASP B N 1
ATOM 1443 C CA . ASP B 1 49 ? 7.707 -4.156 8.781 1 91.5 49 ASP B CA 1
ATOM 1444 C C . ASP B 1 49 ? 6.949 -3.604 7.578 1 91.5 49 ASP B C 1
ATOM 1446 O O . ASP B 1 49 ? 6.102 -4.293 7.004 1 91.5 49 ASP B O 1
ATOM 1450 N N . SER B 1 50 ? 7.145 -2.393 7.27 1 95.5 50 SER B N 1
ATOM 1451 C CA . SER B 1 50 ? 6.484 -1.733 6.148 1 95.5 50 SER B CA 1
ATOM 1452 C C . SER B 1 50 ? 7.402 -0.704 5.492 1 95.5 50 SER B C 1
ATOM 1454 O O . SER B 1 50 ? 8.148 -0.004 6.18 1 95.5 50 SER B O 1
ATOM 1456 N N . TYR B 1 51 ? 7.27 -0.624 4.137 1 97.81 51 TYR B N 1
ATOM 1457 C CA . TYR B 1 51 ? 8.148 0.316 3.453 1 97.81 51 TYR B CA 1
ATOM 1458 C C . TYR B 1 51 ? 7.551 0.751 2.121 1 97.81 51 TYR B C 1
ATOM 1460 O O . TYR B 1 51 ? 6.566 0.174 1.657 1 97.81 51 TYR B O 1
ATOM 1468 N N . ILE B 1 52 ? 8.07 1.804 1.626 1 98.62 52 ILE B N 1
ATOM 1469 C CA . ILE B 1 52 ? 7.809 2.283 0.274 1 98.62 52 ILE B CA 1
ATOM 1470 C C . ILE B 1 52 ? 9.039 2.072 -0.6 1 98.62 52 ILE B C 1
ATOM 1472 O O . ILE B 1 52 ? 10.148 2.49 -0.238 1 98.62 52 ILE B O 1
ATOM 1476 N N . ALA B 1 53 ? 8.828 1.32 -1.676 1 98.44 53 ALA B N 1
ATOM 1477 C CA . ALA B 1 53 ? 9.867 1.141 -2.688 1 98.44 53 ALA B CA 1
ATOM 1478 C C . ALA B 1 53 ? 9.758 2.201 -3.779 1 98.44 53 ALA B C 1
ATOM 1480 O O . ALA B 1 53 ? 8.68 2.404 -4.352 1 98.44 53 ALA B O 1
ATOM 1481 N N . LEU B 1 54 ? 10.859 2.852 -4.062 1 97.56 54 LEU B N 1
ATOM 1482 C CA . LEU B 1 54 ? 10.867 3.955 -5.016 1 97.56 54 LEU B CA 1
ATOM 1483 C C . LEU B 1 54 ? 11.844 3.686 -6.156 1 97.56 54 LEU B C 1
ATOM 1485 O O . LEU B 1 54 ? 12.961 3.225 -5.926 1 97.56 54 LEU B O 1
ATOM 1489 N N . ASN B 1 55 ? 11.352 3.92 -7.301 1 96.25 55 ASN B N 1
ATOM 1490 C CA . ASN B 1 55 ? 12.164 3.963 -8.516 1 96.25 55 ASN B CA 1
ATOM 1491 C C . ASN B 1 55 ? 12.148 5.352 -9.148 1 96.25 55 ASN B C 1
ATOM 1493 O O . ASN B 1 55 ? 11.094 5.98 -9.25 1 96.25 55 ASN B O 1
ATOM 1497 N N . GLU B 1 56 ? 13.352 5.781 -9.586 1 95.38 56 GLU B N 1
ATOM 1498 C CA . GLU B 1 56 ? 13.43 7.133 -10.125 1 95.38 56 GLU B CA 1
ATOM 1499 C C . GLU B 1 56 ? 13.328 7.121 -11.648 1 95.38 56 GLU B C 1
ATOM 1501 O O . GLU B 1 56 ? 14.141 6.492 -12.328 1 95.38 56 GLU B O 1
ATOM 1506 N N . SER B 1 57 ? 12.328 7.781 -12.055 1 90.88 57 SER B N 1
ATOM 1507 C CA . SER B 1 57 ? 12.18 8.016 -13.492 1 90.88 57 SER B CA 1
ATOM 1508 C C . SER B 1 57 ? 11.273 9.219 -13.758 1 90.88 57 SER B C 1
ATOM 1510 O O . SER B 1 57 ? 10.227 9.359 -13.141 1 90.88 57 SER B O 1
ATOM 1512 N N . SER B 1 58 ? 11.82 10 -14.602 1 77.25 58 SER B N 1
ATOM 1513 C CA . SER B 1 58 ? 10.969 11.117 -15 1 77.25 58 SER B CA 1
ATOM 1514 C C . SER B 1 58 ? 10.258 10.828 -16.312 1 77.25 58 SER B C 1
ATOM 1516 O O . SER B 1 58 ? 9.289 11.508 -16.672 1 77.25 58 SER B O 1
ATOM 1518 N N . GLU B 1 59 ? 10.695 9.859 -16.953 1 77.19 59 GLU B N 1
ATOM 1519 C CA . GLU B 1 59 ? 10.109 9.547 -18.25 1 77.19 59 GLU B CA 1
ATOM 1520 C C . GLU B 1 59 ? 8.734 8.898 -18.094 1 77.19 59 GLU B C 1
ATOM 1522 O O . GLU B 1 59 ? 8.594 7.898 -17.391 1 77.19 59 GLU B O 1
ATOM 1527 N N . GLY B 1 60 ? 7.84 9.664 -18.734 1 67.44 60 GLY B N 1
ATOM 1528 C CA . GLY B 1 60 ? 6.512 9.078 -18.781 1 67.44 60 GLY B CA 1
ATOM 1529 C C . GLY B 1 60 ? 5.793 9.117 -17.453 1 67.44 60 GLY B C 1
ATOM 1530 O O . GLY B 1 60 ? 4.797 8.422 -17.266 1 67.44 60 GLY B O 1
ATOM 1531 N N . TYR B 1 61 ? 6.41 9.758 -16.484 1 76.25 61 TYR B N 1
ATOM 1532 C CA . TYR B 1 61 ? 5.715 9.859 -15.203 1 76.25 61 TYR B CA 1
ATOM 1533 C C . TYR B 1 61 ? 4.367 10.562 -15.367 1 76.25 61 TYR B C 1
ATOM 1535 O O . TYR B 1 61 ? 4.27 11.57 -16.078 1 76.25 61 TYR B O 1
ATOM 1543 N N . SER B 1 62 ? 3.357 9.805 -14.898 1 75.19 62 SER B N 1
ATOM 1544 C CA . SER B 1 62 ? 2.025 10.398 -14.82 1 75.19 62 SER B CA 1
ATOM 1545 C C . SER B 1 62 ? 1.445 10.258 -13.414 1 75.19 62 SER B C 1
ATOM 1547 O O . SER B 1 62 ? 1.599 9.219 -12.773 1 75.19 62 SER B O 1
ATOM 1549 N N . GLU B 1 63 ? 0.882 11.383 -13.18 1 70.31 63 GLU B N 1
ATOM 1550 C CA . GLU B 1 63 ? 0.171 11.336 -11.898 1 70.31 63 GLU B CA 1
ATOM 1551 C C . GLU B 1 63 ? -1.159 10.602 -12.039 1 70.31 63 GLU B C 1
ATOM 1553 O O . GLU B 1 63 ? -1.784 10.25 -11.031 1 70.31 63 GLU B O 1
ATOM 1558 N N . ASN B 1 64 ? -1.336 10.414 -13.391 1 74 64 ASN B N 1
ATOM 1559 C CA . ASN B 1 64 ? -2.613 9.773 -13.688 1 74 64 ASN B CA 1
ATOM 1560 C C . ASN B 1 64 ? -2.479 8.258 -13.734 1 74 64 ASN B C 1
ATOM 1562 O O . ASN B 1 64 ? -1.562 7.73 -14.367 1 74 64 ASN B O 1
ATOM 1566 N N . GLY B 1 65 ? -3.043 7.562 -12.859 1 81 65 GLY B N 1
ATOM 1567 C CA . GLY B 1 65 ? -3.047 6.113 -12.766 1 81 65 GLY B CA 1
ATOM 1568 C C . GLY B 1 65 ? -4.027 5.582 -11.742 1 81 65 GLY B C 1
ATOM 1569 O O . GLY B 1 65 ? -4.891 6.316 -11.258 1 81 65 GLY B O 1
ATOM 1570 N N . PRO B 1 66 ? -3.816 4.305 -11.594 1 90.38 66 PRO B N 1
ATOM 1571 C CA . PRO B 1 66 ? -4.836 3.707 -10.727 1 90.38 66 PRO B CA 1
ATOM 1572 C C . PRO B 1 66 ? -4.711 4.145 -9.273 1 90.38 66 PRO B C 1
ATOM 1574 O O . PRO B 1 66 ? -5.676 4.059 -8.508 1 90.38 66 PRO B O 1
ATOM 1577 N N . LEU B 1 67 ? -3.564 4.586 -8.883 1 94.75 67 LEU B N 1
ATOM 1578 C CA . LEU B 1 67 ? -3.344 4.891 -7.477 1 94.75 67 LEU B CA 1
ATOM 1579 C C . LEU B 1 67 ? -3.947 6.246 -7.113 1 94.75 67 LEU B C 1
ATOM 1581 O O . LEU B 1 67 ? -3.557 7.273 -7.668 1 94.75 67 LEU B O 1
ATOM 1585 N N . ASN B 1 68 ? -4.82 6.238 -6.211 1 94.56 68 ASN B N 1
ATOM 1586 C CA . ASN B 1 68 ? -5.359 7.484 -5.676 1 94.56 68 ASN B CA 1
ATOM 1587 C C . ASN B 1 68 ? -4.559 7.969 -4.469 1 94.56 68 ASN B C 1
ATOM 1589 O O . ASN B 1 68 ? -4.184 9.141 -4.395 1 94.56 68 ASN B O 1
ATOM 1593 N N . HIS B 1 69 ? -4.406 7.094 -3.502 1 96.69 69 HIS B N 1
ATOM 1594 C CA . HIS B 1 69 ? -3.566 7.43 -2.357 1 96.69 69 HIS B CA 1
ATOM 1595 C C . HIS B 1 69 ? -3.123 6.176 -1.61 1 96.69 69 HIS B C 1
ATOM 1597 O O . HIS B 1 69 ? -3.65 5.086 -1.848 1 96.69 69 HIS B O 1
ATOM 1603 N N . LEU B 1 70 ? -2.1 6.336 -0.797 1 98.25 70 LEU B N 1
ATOM 1604 C CA . LEU B 1 70 ? -1.66 5.336 0.172 1 98.25 70 LEU B CA 1
ATOM 1605 C C . LEU B 1 70 ? -1.993 5.777 1.594 1 98.25 70 LEU B C 1
ATOM 1607 O O . LEU B 1 70 ? -1.843 6.949 1.938 1 98.25 70 LEU B O 1
ATOM 1611 N N . GLY B 1 71 ? -2.473 4.812 2.402 1 98.5 71 GLY B N 1
ATOM 1612 C CA . GLY B 1 71 ? -2.914 5.141 3.75 1 98.5 71 GLY B CA 1
ATOM 1613 C C . GLY B 1 71 ? -2.08 4.477 4.828 1 98.5 71 GLY B C 1
ATOM 1614 O O . GLY B 1 71 ? -1.889 3.258 4.809 1 98.5 71 GLY B O 1
ATOM 1615 N N . PHE B 1 72 ? -1.636 5.266 5.77 1 98.56 72 PHE B N 1
ATOM 1616 C CA . PHE B 1 72 ? -0.919 4.781 6.941 1 98.56 72 PHE B CA 1
ATOM 1617 C C . PHE B 1 72 ? -1.793 4.871 8.188 1 98.56 72 PHE B C 1
ATOM 1619 O O . PHE B 1 72 ? -2.412 5.906 8.445 1 98.56 72 PHE B O 1
ATOM 1626 N N . ALA B 1 73 ? -1.88 3.785 8.867 1 97.5 73 ALA B N 1
ATOM 1627 C CA . ALA B 1 73 ? -2.387 3.867 10.234 1 97.5 73 ALA B CA 1
ATOM 1628 C C . ALA B 1 73 ? -1.317 4.398 11.188 1 97.5 73 ALA B C 1
ATOM 1630 O O . ALA B 1 73 ? -0.196 3.885 11.219 1 97.5 73 ALA B O 1
ATOM 1631 N N . VAL B 1 74 ? -1.682 5.457 11.945 1 97.69 74 VAL B N 1
ATOM 1632 C CA . VAL B 1 74 ? -0.692 6.105 12.797 1 97.69 74 VAL B CA 1
ATOM 1633 C C . VAL B 1 74 ? -1.229 6.211 14.219 1 97.69 74 VAL B C 1
ATOM 1635 O O . VAL B 1 74 ? -2.441 6.191 14.438 1 97.69 74 VAL B O 1
ATOM 1638 N N . ASP B 1 75 ? -0.326 6.395 15.156 1 95.94 75 ASP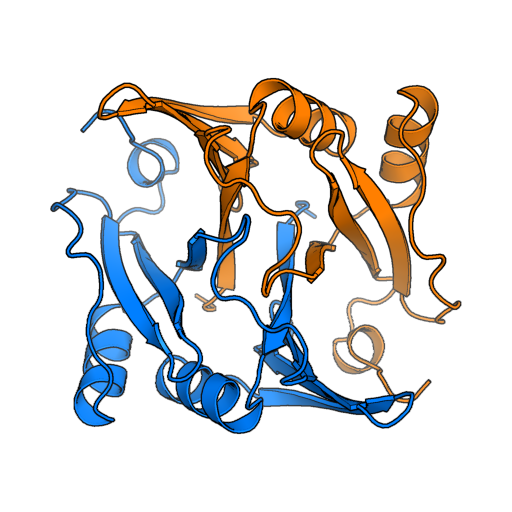 B N 1
ATOM 1639 C CA . ASP B 1 75 ? -0.698 6.5 16.562 1 95.94 75 ASP B CA 1
ATOM 1640 C C . ASP B 1 75 ? -1.122 7.926 16.922 1 95.94 75 ASP B C 1
ATOM 1642 O O . ASP B 1 75 ? -1.939 8.133 17.812 1 95.94 75 ASP B O 1
ATOM 1646 N N . ASP B 1 76 ? -0.519 8.914 16.25 1 97.12 76 ASP B N 1
ATOM 1647 C CA . ASP B 1 76 ? -0.734 10.32 16.547 1 97.12 76 ASP B CA 1
ATOM 1648 C C . ASP B 1 76 ? -0.757 11.156 15.273 1 97.12 76 ASP B C 1
ATOM 1650 O O . ASP B 1 76 ? 0.269 11.703 14.859 1 97.12 76 ASP B O 1
ATOM 1654 N N . VAL B 1 77 ? -1.971 11.359 14.797 1 97.81 77 VAL B N 1
ATOM 1655 C CA . VAL B 1 77 ? -2.107 12.039 13.516 1 97.81 77 VAL B CA 1
ATOM 1656 C C . VAL B 1 77 ? -1.785 13.523 13.68 1 97.81 77 VAL B C 1
ATOM 1658 O O . VAL B 1 77 ? -1.257 14.156 12.766 1 97.81 77 VAL B O 1
ATOM 1661 N N . SER B 1 78 ? -2.066 14.086 14.852 1 97.94 78 SER B N 1
ATOM 1662 C CA . SER B 1 78 ? -1.769 15.492 15.102 1 97.94 78 SER B CA 1
ATOM 1663 C C . SER B 1 78 ? -0.273 15.766 14.984 1 97.94 78 SER B C 1
ATOM 1665 O O . SER B 1 78 ? 0.133 16.812 14.461 1 97.94 78 SER B O 1
ATOM 1667 N N . ALA B 1 79 ? 0.539 14.859 15.453 1 98.25 79 ALA B N 1
ATOM 1668 C CA . ALA B 1 79 ? 1.988 15.008 15.352 1 98.25 79 ALA B CA 1
ATOM 1669 C C . ALA B 1 79 ? 2.445 14.969 13.891 1 98.25 79 ALA B C 1
ATOM 1671 O O . ALA B 1 79 ? 3.299 15.758 13.484 1 98.25 79 ALA B O 1
ATOM 1672 N N . VAL B 1 80 ? 1.891 14.055 13.125 1 98.38 80 VAL B N 1
ATOM 1673 C CA . VAL B 1 80 ? 2.221 13.953 11.711 1 98.38 80 VAL B CA 1
ATOM 1674 C C . VAL B 1 80 ? 1.856 15.25 10.992 1 98.38 80 VAL B C 1
ATOM 1676 O O . VAL B 1 80 ? 2.674 15.812 10.258 1 98.38 80 VAL B O 1
ATOM 1679 N N . VAL B 1 81 ? 0.659 15.758 11.258 1 98.06 81 VAL B N 1
ATOM 1680 C CA . VAL B 1 81 ? 0.152 16.969 10.633 1 98.06 81 VAL B CA 1
ATOM 1681 C C . VAL B 1 81 ? 1.056 18.156 10.984 1 98.06 81 VAL B C 1
ATOM 1683 O O . VAL B 1 81 ? 1.449 18.938 10.109 1 98.06 81 VAL B O 1
ATOM 1686 N N . SER B 1 82 ? 1.369 18.219 12.219 1 98.5 82 SER B N 1
ATOM 1687 C CA . SER B 1 82 ? 2.227 19.312 12.664 1 98.5 82 SER B CA 1
ATOM 1688 C C . SER B 1 82 ? 3.564 19.312 11.938 1 98.5 82 SER B C 1
ATOM 1690 O O . SER B 1 82 ? 4.012 20.344 11.43 1 98.5 82 SER B O 1
ATOM 1692 N N . ARG B 1 83 ? 4.203 18.156 11.828 1 98.69 83 ARG B N 1
ATOM 1693 C CA . ARG B 1 83 ? 5.496 18.047 11.164 1 98.69 83 ARG B CA 1
ATOM 1694 C C . ARG B 1 83 ? 5.383 18.422 9.688 1 98.69 83 ARG B C 1
ATOM 1696 O O . ARG B 1 83 ? 6.234 19.141 9.164 1 98.69 83 ARG B O 1
ATOM 1703 N N . LEU B 1 84 ? 4.359 17.969 9.047 1 98.69 84 LEU B N 1
ATOM 1704 C CA . LEU B 1 84 ? 4.211 18.203 7.613 1 98.69 84 LEU B CA 1
ATOM 1705 C C . LEU B 1 84 ? 3.891 19.672 7.328 1 98.69 84 LEU B C 1
ATOM 1707 O O . LEU B 1 84 ? 4.426 20.25 6.383 1 98.69 84 LEU B O 1
ATOM 1711 N N . LEU B 1 85 ? 3.066 20.25 8.156 1 98.31 85 LEU B N 1
ATOM 1712 C CA . LEU B 1 85 ? 2.748 21.656 7.98 1 98.31 85 LEU B CA 1
ATOM 1713 C C . LEU B 1 85 ? 3.971 22.531 8.25 1 98.31 85 LEU B C 1
ATOM 1715 O O . LEU B 1 85 ? 4.238 23.484 7.504 1 98.31 85 LEU B O 1
ATOM 1719 N N . GLU B 1 86 ? 4.68 22.234 9.281 1 98.44 86 GLU B N 1
ATOM 1720 C CA . GLU B 1 86 ? 5.887 22.984 9.617 1 98.44 86 GLU B CA 1
ATOM 1721 C C . GLU B 1 86 ? 6.902 22.922 8.477 1 98.44 86 GLU B C 1
ATOM 1723 O O . GLU B 1 86 ? 7.637 23.875 8.242 1 98.44 86 GLU B O 1
ATOM 1728 N N . ALA B 1 87 ? 6.922 21.812 7.828 1 98.38 87 ALA B N 1
ATOM 1729 C CA . ALA B 1 87 ? 7.867 21.625 6.734 1 98.38 87 ALA B CA 1
ATOM 1730 C C . ALA B 1 87 ? 7.344 22.234 5.438 1 98.38 87 ALA B C 1
ATOM 1732 O O . ALA B 1 87 ? 8.031 22.219 4.414 1 98.38 87 ALA B O 1
ATOM 1733 N N . GLY B 1 88 ? 6.059 22.656 5.434 1 97.88 88 GLY B N 1
ATOM 1734 C CA . GLY B 1 88 ? 5.547 23.406 4.301 1 97.88 88 GLY B CA 1
ATOM 1735 C C . GLY B 1 88 ? 4.688 22.578 3.365 1 97.88 88 GLY B C 1
ATOM 1736 O O . GLY B 1 88 ? 4.336 23.016 2.273 1 97.88 88 GLY B O 1
ATOM 1737 N N . TYR B 1 89 ? 4.387 21.406 3.807 1 98 89 TYR B N 1
ATOM 1738 C CA . TYR B 1 89 ? 3.535 20.594 2.953 1 98 89 TYR B CA 1
ATOM 1739 C C . TYR B 1 89 ? 2.074 21.016 3.08 1 98 89 TYR B C 1
ATOM 1741 O O . TYR B 1 89 ? 1.653 21.516 4.125 1 98 89 TYR B O 1
ATOM 1749 N N . ARG B 1 90 ? 1.383 20.703 2.018 1 93.06 90 ARG B N 1
ATOM 1750 C CA . ARG B 1 90 ? -0.008 21.141 1.937 1 93.06 90 ARG B CA 1
ATOM 1751 C C . ARG B 1 90 ? -0.961 19.984 2.242 1 93.06 90 ARG B C 1
ATOM 1753 O O . ARG B 1 90 ? -0.733 18.859 1.813 1 93.06 90 ARG B O 1
ATOM 1760 N N . GLU B 1 91 ? -2.002 20.391 2.961 1 93.62 91 GLU B N 1
ATOM 1761 C CA . GLU B 1 91 ? -3.057 19.406 3.201 1 93.62 91 GLU B CA 1
ATOM 1762 C C . GLU B 1 91 ? -3.875 19.156 1.939 1 93.62 91 GLU B C 1
ATOM 1764 O O . GLU B 1 91 ? -4.039 20.047 1.109 1 93.62 91 GLU B O 1
ATOM 1769 N N . GLY B 1 92 ? -4.207 17.969 1.77 1 92.25 92 GLY B N 1
ATOM 1770 C CA . GLY B 1 92 ? -5.078 17.562 0.675 1 92.25 92 GLY B CA 1
ATOM 1771 C C . GLY B 1 92 ? -6.543 17.547 1.056 1 92.25 92 GLY B C 1
ATOM 1772 O O . GLY B 1 92 ? -7.051 18.5 1.647 1 92.25 92 GLY B O 1
ATOM 1773 N N . PHE B 1 93 ? -7.246 16.547 0.681 1 88.06 93 PHE B N 1
ATOM 1774 C CA . PHE B 1 93 ? -8.664 16.344 0.949 1 88.06 93 PHE B CA 1
ATOM 1775 C C . PHE B 1 93 ? -8.961 16.484 2.438 1 88.06 93 PHE B C 1
ATOM 1777 O O . PHE B 1 93 ? -8.203 15.977 3.273 1 88.06 93 PHE B O 1
ATOM 1784 N N . ILE B 1 94 ? -9.992 17.266 2.734 1 90.56 94 ILE B N 1
ATOM 1785 C CA . ILE B 1 94 ? -10.453 17.359 4.113 1 90.56 94 ILE B CA 1
ATOM 1786 C C . ILE B 1 94 ? -11.516 16.297 4.383 1 90.56 94 ILE B C 1
ATOM 1788 O O . ILE B 1 94 ? -12.656 16.406 3.91 1 90.56 94 ILE B O 1
ATOM 1792 N N . ALA B 1 95 ? -11.148 15.328 5.191 1 91.69 95 ALA B N 1
ATOM 1793 C CA . ALA B 1 95 ? -12.047 14.211 5.48 1 91.69 95 ALA B CA 1
ATOM 1794 C C . ALA B 1 95 ? -13.148 14.625 6.453 1 91.69 95 ALA B C 1
ATOM 1796 O O . ALA B 1 95 ? -12.898 15.383 7.398 1 91.69 95 ALA B O 1
ATOM 1797 N N . PRO B 1 96 ? -14.305 14.094 6.223 1 90.31 96 PRO B N 1
ATOM 1798 C CA . PRO B 1 96 ? -15.359 14.352 7.207 1 90.31 96 PRO B CA 1
ATOM 1799 C C . PRO B 1 96 ? -15.031 13.781 8.586 1 90.31 96 PRO B C 1
ATOM 1801 O O . PRO B 1 96 ? -14.281 12.805 8.695 1 90.31 96 PRO B O 1
ATOM 1804 N N . GLU B 1 97 ? -15.633 14.375 9.516 1 91.75 97 GLU B N 1
ATOM 1805 C CA . GLU B 1 97 ? -15.445 13.875 10.875 1 91.75 97 GLU B CA 1
ATOM 1806 C C . GLU B 1 97 ? -16.062 12.492 11.047 1 91.75 97 GLU B C 1
ATOM 1808 O O . GLU B 1 97 ? -17.047 12.164 10.383 1 91.75 97 GLU B O 1
ATOM 1813 N N . HIS B 1 98 ? -15.469 11.719 11.789 1 94.19 98 HIS B N 1
ATOM 1814 C CA . HIS B 1 98 ? -15.914 10.383 12.188 1 94.19 98 HIS B CA 1
ATOM 1815 C C . HIS B 1 98 ? -15.648 10.125 13.664 1 94.19 98 HIS B C 1
ATOM 1817 O O . HIS B 1 98 ? -14.602 10.516 14.188 1 94.19 98 HIS B O 1
ATOM 1823 N N . PRO B 1 99 ? -16.547 9.477 14.336 1 94.5 99 PRO B N 1
ATOM 1824 C CA . PRO B 1 99 ? -16.391 9.312 15.781 1 94.5 99 PRO B CA 1
ATOM 1825 C C . PRO B 1 99 ? -15.234 8.391 16.156 1 94.5 99 PRO B C 1
ATOM 1827 O O . PRO B 1 99 ? -14.688 8.484 17.25 1 94.5 99 PRO B O 1
ATOM 1830 N N . HIS B 1 100 ? -14.836 7.559 15.234 1 96 100 HIS B N 1
ATOM 1831 C CA . HIS B 1 100 ? -13.898 6.52 15.648 1 96 100 HIS B CA 1
ATOM 1832 C C . HIS B 1 100 ? -12.578 6.629 14.898 1 96 100 HIS B C 1
ATOM 1834 O O . HIS B 1 100 ? -11.695 5.789 15.062 1 96 100 HIS B O 1
ATOM 1840 N N . ARG B 1 101 ? -12.453 7.59 14.062 1 96.19 101 ARG B N 1
ATOM 1841 C CA . ARG B 1 101 ? -11.156 7.762 13.406 1 96.19 101 ARG B CA 1
ATOM 1842 C C . ARG B 1 101 ? -10.977 9.195 12.93 1 96.19 101 ARG B C 1
ATOM 1844 O O . ARG B 1 101 ? -11.953 9.898 12.664 1 96.19 101 ARG B O 1
ATOM 1851 N N . ARG B 1 102 ? -9.797 9.727 12.812 1 96.38 102 ARG B N 1
ATOM 1852 C CA . ARG B 1 102 ? -9.367 10.977 12.211 1 96.38 102 ARG B CA 1
ATOM 1853 C C . ARG B 1 102 ? -8.484 10.719 10.992 1 96.38 102 ARG B C 1
ATOM 1855 O O . ARG B 1 102 ? -7.535 9.93 11.055 1 96.38 102 ARG B O 1
ATOM 1862 N N . ARG B 1 103 ? -8.852 11.328 9.938 1 97.62 103 ARG B N 1
ATOM 1863 C CA . ARG B 1 103 ? -8.117 11.141 8.688 1 97.62 103 ARG B CA 1
ATOM 1864 C C . ARG B 1 103 ? -7.574 12.469 8.164 1 97.62 103 ARG B C 1
ATOM 1866 O O . ARG B 1 103 ? -8.281 13.477 8.164 1 97.62 103 ARG B O 1
ATOM 1873 N N . LYS B 1 104 ? -6.383 12.484 7.777 1 98.5 104 LYS B N 1
ATOM 1874 C CA . LYS B 1 104 ? -5.723 13.648 7.195 1 98.5 104 LYS B CA 1
ATOM 1875 C C . LYS B 1 104 ? -4.961 13.273 5.926 1 98.5 104 LYS B C 1
ATOM 1877 O O . LYS B 1 104 ? -4.34 12.211 5.867 1 98.5 104 LYS B O 1
ATOM 1882 N N . TYR B 1 105 ? -5.004 14.188 4.957 1 98.56 105 TYR B N 1
ATOM 1883 C CA . TYR B 1 105 ? -4.375 13.93 3.666 1 98.56 105 TYR B CA 1
ATOM 1884 C C . TYR B 1 105 ? -3.344 15.008 3.342 1 98.56 105 TYR B C 1
ATOM 1886 O O . TYR B 1 105 ? -3.553 16.188 3.633 1 98.56 105 TYR B O 1
ATOM 1894 N N . PHE B 1 106 ? -2.26 14.594 2.758 1 98.38 106 PHE B N 1
ATOM 1895 C CA . PHE B 1 106 ? -1.221 15.492 2.27 1 98.38 106 PHE B CA 1
ATOM 1896 C C . PHE B 1 106 ? -0.697 15.031 0.916 1 98.38 106 PHE B C 1
ATOM 1898 O O . PHE B 1 106 ? -0.713 13.836 0.614 1 98.38 106 PHE B O 1
ATOM 1905 N N . PHE B 1 107 ? -0.24 15.922 0.128 1 96.62 107 PHE B N 1
ATOM 1906 C CA . PHE B 1 107 ? 0.51 15.609 -1.083 1 96.62 107 PHE B CA 1
ATOM 1907 C C . PHE B 1 107 ? 2.006 15.773 -0.85 1 96.62 107 PHE B C 1
ATOM 1909 O O . PHE B 1 107 ? 2.436 16.719 -0.182 1 96.62 107 PHE B O 1
ATOM 1916 N N . ASP B 1 108 ? 2.744 14.805 -1.457 1 95.81 108 ASP B N 1
ATOM 1917 C CA . ASP B 1 108 ? 4.18 15.062 -1.502 1 95.81 108 ASP B CA 1
ATOM 1918 C C . ASP B 1 108 ? 4.547 15.906 -2.719 1 95.81 108 ASP B C 1
ATOM 1920 O O . ASP B 1 108 ? 3.67 16.375 -3.443 1 95.81 108 ASP B O 1
ATOM 1924 N N . ALA B 1 109 ? 5.832 16.188 -2.932 1 93.56 109 ALA B N 1
ATOM 1925 C CA . ALA B 1 109 ? 6.285 17.094 -3.988 1 93.56 109 ALA B CA 1
ATOM 1926 C C . ALA B 1 109 ? 6.117 16.453 -5.363 1 93.56 109 ALA B C 1
ATOM 1928 O O . ALA B 1 109 ? 6.145 17.141 -6.383 1 93.56 109 ALA B O 1
ATOM 1929 N N . ASP B 1 110 ? 5.949 15.102 -5.387 1 91.38 110 ASP B N 1
ATOM 1930 C CA . ASP B 1 110 ? 5.793 14.383 -6.648 1 91.38 110 ASP B CA 1
ATOM 1931 C C . ASP B 1 110 ? 4.32 14.195 -6.992 1 91.38 110 ASP B C 1
ATOM 1933 O O . ASP B 1 110 ? 3.988 13.539 -7.984 1 91.38 110 ASP B O 1
ATOM 1937 N N . GLY B 1 111 ? 3.457 14.695 -6.137 1 91.31 111 GLY B N 1
ATOM 1938 C CA . GLY B 1 111 ? 2.033 14.664 -6.434 1 91.31 111 GLY B CA 1
ATOM 1939 C C . GLY B 1 111 ? 1.347 13.414 -5.914 1 91.31 111 GLY B C 1
ATOM 1940 O O . GLY B 1 111 ? 0.178 13.172 -6.223 1 91.31 111 GLY B O 1
ATOM 1941 N N . ILE B 1 112 ? 1.997 12.641 -5.191 1 93.94 112 ILE B N 1
ATOM 1942 C CA . ILE B 1 112 ? 1.377 11.477 -4.578 1 93.94 112 ILE B CA 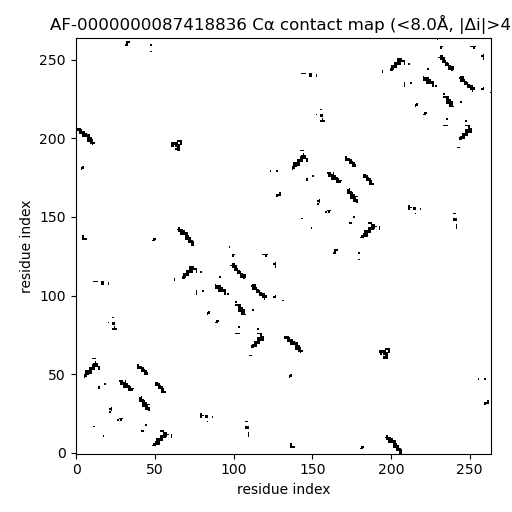1
ATOM 1943 C C . ILE B 1 112 ? 0.61 11.891 -3.326 1 93.94 112 ILE B C 1
ATOM 1945 O O . ILE B 1 112 ? 1.118 12.664 -2.51 1 93.94 112 ILE B O 1
ATOM 1949 N N . GLU B 1 113 ? -0.598 11.398 -3.221 1 96.19 113 GLU B N 1
ATOM 1950 C CA . GLU B 1 113 ? -1.396 11.688 -2.035 1 96.19 113 GLU B CA 1
ATOM 1951 C C . GLU B 1 113 ? -1.243 10.594 -0.981 1 96.19 113 GLU B C 1
ATOM 1953 O O . GLU B 1 113 ? -1.255 9.406 -1.307 1 96.19 113 GLU B O 1
ATOM 1958 N N . TRP B 1 114 ? -1.132 11.047 0.228 1 98.06 114 TRP B N 1
ATOM 1959 C CA . TRP B 1 114 ? -0.95 10.188 1.396 1 98.06 114 TRP B CA 1
ATOM 1960 C C . TRP B 1 114 ? -2.035 10.445 2.436 1 98.06 114 TRP B C 1
ATOM 1962 O O . TRP B 1 114 ? -2.348 11.602 2.74 1 98.06 114 TRP B O 1
ATOM 1972 N N . GLU B 1 115 ? -2.521 9.375 2.887 1 98.56 115 GLU B N 1
ATOM 1973 C CA . GLU B 1 115 ? -3.496 9.469 3.969 1 98.56 115 GLU B CA 1
ATOM 1974 C C . GLU B 1 115 ? -2.91 8.961 5.285 1 98.56 115 GLU B C 1
ATOM 1976 O O . GLU B 1 115 ? -2.229 7.938 5.312 1 98.56 115 GLU B O 1
ATOM 1981 N N . PHE B 1 116 ? -3.217 9.695 6.344 1 98.5 116 PHE B N 1
ATOM 1982 C CA . PHE B 1 116 ? -2.873 9.281 7.703 1 98.5 116 PHE B CA 1
ATOM 1983 C C . PHE B 1 116 ? -4.129 9.117 8.547 1 98.5 116 PHE B C 1
ATOM 1985 O O . PHE B 1 116 ? -4.918 10.047 8.688 1 98.5 116 PHE B O 1
ATOM 1992 N N . VAL B 1 117 ? -4.262 7.926 9.125 1 97.88 117 VAL B N 1
ATOM 1993 C CA . VAL B 1 117 ? -5.48 7.605 9.859 1 97.88 117 VAL B CA 1
ATOM 1994 C C . VAL B 1 117 ? -5.129 7.262 11.305 1 97.88 117 VAL B C 1
ATOM 1996 O O . VAL B 1 117 ? -4.293 6.391 11.562 1 97.88 117 VAL B O 1
ATOM 1999 N N . GLU B 1 118 ? -5.711 7.91 12.227 1 97.62 118 GLU B N 1
ATOM 2000 C CA . GLU B 1 118 ? -5.664 7.562 13.648 1 97.62 118 GLU B CA 1
ATOM 2001 C C . GLU B 1 118 ? -6.996 6.996 14.125 1 97.62 118 GLU B C 1
ATOM 2003 O O . GLU B 1 118 ? -8.031 7.664 14.031 1 97.62 118 GLU B O 1
ATOM 2008 N N . TYR B 1 119 ? -6.922 5.805 14.602 1 96.81 119 TYR B N 1
ATOM 2009 C CA . TYR B 1 119 ? -8.133 5.176 15.117 1 96.81 119 TYR B CA 1
ATOM 2010 C C . TYR B 1 119 ? -8.305 5.473 16.609 1 96.81 119 TYR B C 1
ATOM 2012 O O . TYR B 1 119 ? -7.344 5.43 17.375 1 96.81 119 TYR B O 1
ATOM 2020 N N . ALA B 1 120 ? -9.523 5.758 16.938 1 95.06 120 ALA B N 1
ATOM 2021 C CA . ALA B 1 120 ? -9.836 6.078 18.328 1 95.06 120 ALA B CA 1
ATOM 2022 C C . ALA B 1 120 ? -10.32 4.84 19.078 1 95.06 120 ALA B C 1
ATOM 2024 O O . ALA B 1 120 ? -10.664 4.914 20.266 1 95.06 120 ALA B O 1
ATOM 2025 N N . SER B 1 121 ? -10.445 3.816 18.375 1 93.25 121 SER B N 1
ATOM 2026 C CA . SER B 1 121 ? -10.922 2.562 18.953 1 93.25 121 SER B CA 1
ATOM 2027 C C . SER B 1 121 ? -10.133 1.373 18.406 1 93.25 121 SER B C 1
ATOM 2029 O O . SER B 1 121 ? -9.68 1.388 17.266 1 93.25 121 SER B O 1
ATOM 2031 N N . GLY B 1 122 ? -9.938 0.403 19.281 1 92 122 GLY B N 1
ATOM 2032 C CA . GLY B 1 122 ? -9.336 -0.841 18.812 1 92 122 GLY B CA 1
ATOM 2033 C C . GLY B 1 122 ? -10.352 -1.835 18.297 1 92 122 GLY B C 1
ATOM 2034 O O . GLY B 1 122 ? -9.992 -2.91 17.812 1 92 122 GLY B O 1
ATOM 2035 N N . ASP B 1 123 ? -11.664 -1.475 18.391 1 94.06 123 ASP B N 1
ATOM 2036 C CA . ASP B 1 123 ? -12.742 -2.338 17.922 1 94.06 123 ASP B CA 1
ATOM 2037 C C . ASP B 1 123 ? -12.898 -2.26 16.406 1 94.06 123 ASP B C 1
ATOM 2039 O O . ASP B 1 123 ? -13.281 -1.218 15.875 1 94.06 123 ASP B O 1
ATOM 2043 N N . PRO B 1 124 ? -12.641 -3.439 15.758 1 93.12 124 PRO B N 1
ATOM 2044 C CA . PRO B 1 124 ? -12.711 -3.408 14.297 1 93.12 124 PRO B CA 1
ATOM 2045 C C . PRO B 1 124 ? -14.062 -2.914 13.773 1 93.12 124 PRO B C 1
ATOM 2047 O O . PRO B 1 124 ? -14.125 -2.264 12.727 1 93.12 124 PRO B O 1
ATOM 2050 N N . ALA B 1 125 ? -15.195 -3.287 14.461 1 93.12 125 ALA B N 1
ATOM 2051 C CA . ALA B 1 125 ? -16.516 -2.84 14.023 1 93.12 125 ALA B CA 1
ATOM 2052 C C . ALA B 1 125 ? -16.609 -1.317 14.039 1 93.12 125 ALA B C 1
ATOM 2054 O O . ALA B 1 125 ? -17.281 -0.723 13.188 1 93.12 125 ALA B O 1
ATOM 2055 N N . GLN B 1 126 ? -16.016 -0.692 14.953 1 93.06 126 GLN B N 1
ATOM 2056 C CA . GLN B 1 126 ? -15.992 0.764 15.055 1 93.06 126 GLN B CA 1
ATOM 2057 C C . GLN B 1 126 ? -14.977 1.364 14.086 1 93.06 126 GLN B C 1
ATOM 2059 O O . GLN B 1 126 ? -15.281 2.324 13.375 1 93.06 126 GLN B O 1
ATOM 2064 N N . ARG B 1 127 ? -13.742 0.812 13.938 1 92.94 127 ARG B N 1
ATOM 2065 C CA . ARG B 1 127 ? -12.68 1.279 13.055 1 92.94 127 ARG B CA 1
ATOM 2066 C C . ARG B 1 127 ? -13.125 1.251 11.594 1 92.94 127 ARG B C 1
ATOM 2068 O O . ARG B 1 127 ? -12.781 2.145 10.82 1 92.94 127 ARG B O 1
ATOM 2075 N N . ASN B 1 128 ? -13.891 0.224 11.281 1 92.25 128 ASN B N 1
ATOM 2076 C CA . ASN B 1 128 ? -14.242 -0.044 9.891 1 92.25 128 ASN B CA 1
ATOM 2077 C C . ASN B 1 128 ? -15.703 0.287 9.609 1 92.25 128 ASN B C 1
ATOM 2079 O O . ASN B 1 128 ? -16.359 -0.392 8.812 1 92.25 128 ASN B O 1
ATOM 2083 N N . ASP B 1 129 ? -16.234 1.241 10.414 1 92.69 129 ASP B N 1
ATOM 2084 C CA . ASP B 1 129 ? -17.594 1.718 10.188 1 92.69 129 ASP B CA 1
ATOM 2085 C C . ASP B 1 129 ? -17.656 2.645 8.977 1 92.69 129 ASP B C 1
ATOM 2087 O O . ASP B 1 129 ? -17.094 3.734 8.992 1 92.69 129 ASP B O 1
ATOM 2091 N N . TYR B 1 130 ? -18.375 2.207 7.93 1 90.81 130 TYR B N 1
ATOM 2092 C CA . TYR B 1 130 ? -18.484 2.994 6.707 1 90.81 130 TYR B CA 1
ATOM 2093 C C . TYR B 1 130 ? -19.906 3.541 6.535 1 90.81 130 TYR B C 1
ATOM 2095 O O . TYR B 1 130 ? -20.281 3.994 5.449 1 90.81 130 TYR B O 1
ATOM 2103 N N . SER B 1 131 ? -20.703 3.406 7.496 1 85.12 131 SER B N 1
ATOM 2104 C CA . SER B 1 131 ? -22.125 3.725 7.387 1 85.12 131 SER B CA 1
ATOM 2105 C C . SER B 1 131 ? -22.375 5.211 7.613 1 85.12 131 SER B C 1
ATOM 2107 O O . SER B 1 131 ? -23.5 5.695 7.414 1 85.12 131 SER B O 1
ATOM 2109 N N . LEU B 1 132 ? -21.328 5.902 7.957 1 74.75 132 LEU B N 1
ATOM 2110 C CA . LEU B 1 132 ? -21.547 7.309 8.281 1 74.75 132 LEU B CA 1
ATOM 2111 C C . LEU B 1 132 ? -21.25 8.195 7.074 1 74.75 132 LEU B C 1
ATOM 2113 O O . LEU B 1 132 ? -20.406 7.855 6.238 1 74.75 132 LEU B O 1
#

Secondary structure (DSSP, 8-state):
---EEEEEEEEES-HHHHHHHHHHH-TT-EEEEEEEETTEEEEEEE-SS-EEEEEE--TT--S-SSEEEEEEE-S-HHHHHHHHHHTTPPB---PPPBTTEEEEEEE-TTS-EEEEEEES-S-HHHHT----/---EEEEEEEEES-HHHHHHHHHHH-TT-EEEEEEEETTEEEEEEE-SS-EEEEEE--TT--S-SSEEEEEEE-S-HHHHHHHHHHTTPPB---PPPBTTEEEEEEE-TTS-EEEEEEES-S-HHHHT----